Protein AF-A0A6L5WIR5-F1 (afdb_monomer)

pLDDT: mean 85.5, std 15.94, range [42.91, 98.69]

Nearest PDB structures (foldseek):
  8snb-assembly1_7A  TM=3.072E-01  e=2.761E+00  Strongylocentrotus purpuratus
  5hqw-assembly1_A  TM=3.496E-01  e=2.761E+00  Brevibacillus brevis NBRC 100599

Organism: NCBI:txid2608384

Structure (mmCIF, N/CA/C/O backbone):
data_AF-A0A6L5WIR5-F1
#
_entry.id   AF-A0A6L5WIR5-F1
#
loop_
_atom_site.group_PDB
_atom_site.id
_atom_site.type_symbol
_atom_site.label_atom_id
_atom_site.label_alt_id
_atom_site.label_comp_id
_atom_site.label_asym_id
_atom_site.label_entity_id
_atom_site.label_seq_id
_atom_site.pdbx_PDB_ins_code
_atom_site.Cartn_x
_atom_site.Cartn_y
_atom_site.Cartn_z
_atom_site.occupancy
_atom_site.B_iso_or_equiv
_atom_site.auth_seq_id
_atom_site.auth_comp_id
_atom_site.auth_asym_id
_atom_site.auth_atom_id
_atom_site.pdbx_PDB_model_num
ATOM 1 N N . MET A 1 1 ? -15.636 3.642 25.537 1.00 49.00 1 MET A N 1
ATOM 2 C CA . MET A 1 1 ? -15.304 2.431 24.754 1.00 49.00 1 MET A CA 1
ATOM 3 C C . MET A 1 1 ? -13.924 2.638 24.157 1.00 49.00 1 MET A C 1
ATOM 5 O O . MET A 1 1 ? -13.676 3.747 23.708 1.00 49.00 1 MET A O 1
ATOM 9 N N . ALA A 1 2 ? -13.022 1.653 24.204 1.00 57.12 2 ALA A N 1
ATOM 10 C CA . ALA A 1 2 ? -11.749 1.772 23.485 1.00 57.12 2 ALA A CA 1
ATOM 11 C C . ALA A 1 2 ? -12.042 1.870 21.979 1.00 57.12 2 ALA A C 1
ATOM 13 O O . ALA A 1 2 ? -12.886 1.117 21.485 1.00 57.12 2 ALA A O 1
ATOM 14 N N . ALA A 1 3 ? -11.416 2.817 21.276 1.00 74.56 3 ALA A N 1
ATOM 15 C CA . ALA A 1 3 ? -11.592 2.925 19.833 1.00 74.56 3 ALA A CA 1
ATOM 16 C C . ALA A 1 3 ? -11.042 1.662 19.157 1.00 74.56 3 ALA A C 1
ATOM 18 O O . ALA A 1 3 ? -10.070 1.067 19.621 1.00 74.56 3 ALA A O 1
ATOM 19 N N . THR A 1 4 ? -11.713 1.218 18.099 1.00 92.19 4 THR A N 1
ATOM 20 C CA . THR A 1 4 ? -11.306 0.036 17.335 1.00 92.19 4 THR A CA 1
ATOM 21 C C . THR A 1 4 ? -10.305 0.464 16.273 1.00 92.19 4 THR A C 1
ATOM 23 O O . THR A 1 4 ? -10.580 1.387 15.507 1.00 92.19 4 THR A O 1
ATOM 26 N N . GLU A 1 5 ? -9.163 -0.212 16.228 1.00 97.88 5 GLU A N 1
ATOM 27 C CA . GLU A 1 5 ? -8.158 -0.017 15.191 1.00 97.88 5 GLU A CA 1
ATOM 28 C C . GLU A 1 5 ? -8.610 -0.683 13.893 1.00 97.88 5 GLU A C 1
ATOM 30 O O . GLU A 1 5 ? -9.315 -1.701 13.906 1.00 97.88 5 GLU A O 1
ATOM 35 N N . ARG A 1 6 ? -8.191 -0.126 12.757 1.00 98.12 6 ARG A N 1
ATOM 36 C CA . ARG A 1 6 ? -8.575 -0.632 11.434 1.00 98.12 6 ARG A CA 1
ATOM 37 C C . ARG A 1 6 ? -7.435 -0.541 10.434 1.00 98.12 6 ARG A C 1
ATOM 39 O O . ARG A 1 6 ? -6.672 0.418 10.446 1.00 98.12 6 ARG A O 1
ATOM 46 N N . ILE A 1 7 ? -7.365 -1.543 9.567 1.00 98.62 7 ILE A N 1
ATOM 47 C CA . ILE A 1 7 ? -6.533 -1.577 8.367 1.00 98.62 7 ILE A CA 1
ATOM 48 C C . ILE A 1 7 ? -7.486 -1.565 7.176 1.00 98.62 7 ILE A C 1
ATOM 50 O O . ILE A 1 7 ? -8.385 -2.407 7.079 1.00 98.62 7 ILE A O 1
ATOM 54 N N . GLU A 1 8 ? -7.281 -0.614 6.281 1.00 98.31 8 GLU A N 1
ATOM 55 C CA . GLU A 1 8 ? -8.103 -0.356 5.107 1.00 98.31 8 GLU A CA 1
ATOM 56 C C . GLU A 1 8 ? -7.244 -0.375 3.836 1.00 98.31 8 GLU A C 1
ATOM 58 O O . GLU A 1 8 ? -6.042 -0.110 3.894 1.00 98.31 8 GLU A O 1
ATOM 63 N N . ILE A 1 9 ? -7.870 -0.643 2.690 1.00 97.94 9 ILE A N 1
ATOM 64 C CA . ILE A 1 9 ? -7.331 -0.304 1.366 1.00 97.94 9 ILE A CA 1
ATOM 65 C C . ILE A 1 9 ? -8.023 0.959 0.881 1.00 97.94 9 ILE A C 1
ATOM 67 O O . ILE A 1 9 ? -9.247 0.971 0.782 1.00 97.94 9 ILE A O 1
ATOM 71 N N . GLY A 1 10 ? -7.252 2.000 0.577 1.00 96.94 10 GLY A N 1
ATOM 72 C CA . GLY A 1 10 ? -7.723 3.182 -0.141 1.00 96.94 10 GLY A CA 1
ATOM 73 C C . GLY A 1 10 ? -7.595 3.002 -1.654 1.00 96.94 10 GLY A C 1
ATOM 74 O O . GLY A 1 10 ? -6.670 2.339 -2.123 1.00 96.94 10 GLY A O 1
ATOM 75 N N . TYR A 1 11 ? -8.509 3.612 -2.411 1.00 95.38 11 TYR A N 1
ATOM 76 C CA . TYR A 1 11 ? -8.558 3.558 -3.873 1.00 95.38 11 TYR A CA 1
ATOM 77 C C . TYR A 1 11 ? -8.488 4.961 -4.470 1.00 95.38 11 TYR A C 1
ATOM 79 O O . TYR A 1 11 ? -9.474 5.699 -4.498 1.00 95.38 11 TYR A O 1
ATOM 87 N N . LYS A 1 12 ? -7.331 5.323 -5.022 1.00 92.94 12 LYS A N 1
ATOM 88 C CA . LYS A 1 12 ? -7.135 6.604 -5.703 1.00 92.94 12 LYS A CA 1
ATOM 89 C C . LYS A 1 12 ? -7.190 6.413 -7.210 1.00 92.94 12 LYS A C 1
ATOM 91 O O . LYS A 1 12 ? -6.405 5.662 -7.776 1.00 92.94 12 LYS A O 1
ATOM 96 N N . LEU A 1 13 ? -8.100 7.112 -7.875 1.00 89.50 13 LEU A N 1
ATOM 97 C CA . LEU A 1 13 ? -8.219 7.051 -9.329 1.00 89.50 13 LEU A CA 1
ATOM 98 C C . LEU A 1 13 ? -6.995 7.695 -10.005 1.00 89.50 13 LEU A C 1
ATOM 100 O O . LEU A 1 13 ? -6.705 8.866 -9.761 1.00 89.50 13 LEU A O 1
ATOM 104 N N . VAL A 1 14 ? -6.303 6.946 -10.866 1.00 82.38 14 VAL A N 1
ATOM 105 C CA . VAL A 1 14 ? -5.088 7.385 -11.582 1.00 82.38 14 VAL A CA 1
ATOM 106 C C . VAL A 1 14 ? -5.401 7.812 -13.016 1.00 82.38 14 VAL A C 1
ATOM 108 O O . VAL A 1 14 ? -4.880 8.814 -13.498 1.00 82.38 14 VAL A O 1
ATOM 111 N N . SER A 1 15 ? -6.275 7.081 -13.712 1.00 70.06 15 SER A N 1
ATOM 112 C CA . SER A 1 15 ? -6.676 7.392 -15.090 1.00 70.06 15 SER A CA 1
ATOM 113 C C . SER A 1 15 ? -8.137 7.029 -15.329 1.00 70.06 15 SER A C 1
ATOM 115 O O . SER A 1 15 ? -8.593 5.974 -14.897 1.00 70.06 15 SER A O 1
ATOM 117 N N . LYS A 1 16 ? -8.854 7.897 -16.055 1.00 63.03 16 LYS A N 1
ATOM 118 C CA . LYS A 1 16 ? -10.199 7.638 -16.608 1.00 63.03 16 LYS A CA 1
ATOM 119 C C . LYS A 1 16 ? -10.188 7.302 -18.103 1.00 63.03 16 LYS A C 1
ATOM 121 O O . LYS A 1 16 ? -11.252 7.056 -18.659 1.00 63.03 16 LYS A O 1
ATOM 126 N N . LYS A 1 17 ? -9.029 7.381 -18.773 1.00 58.25 17 LYS A N 1
ATOM 127 C CA . LYS A 1 17 ? -8.957 7.239 -20.240 1.00 58.25 17 LYS A CA 1
ATOM 128 C C . LYS A 1 17 ? -9.281 5.823 -20.713 1.00 58.25 17 LYS A C 1
ATOM 130 O O . LYS A 1 17 ? -9.814 5.672 -21.805 1.00 58.25 17 LYS A O 1
ATOM 135 N N . ASP A 1 18 ? -9.046 4.837 -19.859 1.00 53.88 18 ASP A N 1
ATOM 136 C CA . ASP A 1 18 ? -9.274 3.428 -20.142 1.00 53.88 18 ASP A CA 1
ATOM 137 C C . ASP A 1 18 ? -10.444 2.975 -19.266 1.00 53.88 18 ASP A C 1
ATOM 139 O O . ASP A 1 18 ? -10.271 2.723 -18.077 1.00 53.88 18 ASP A O 1
ATOM 143 N N . TYR A 1 19 ? -11.668 2.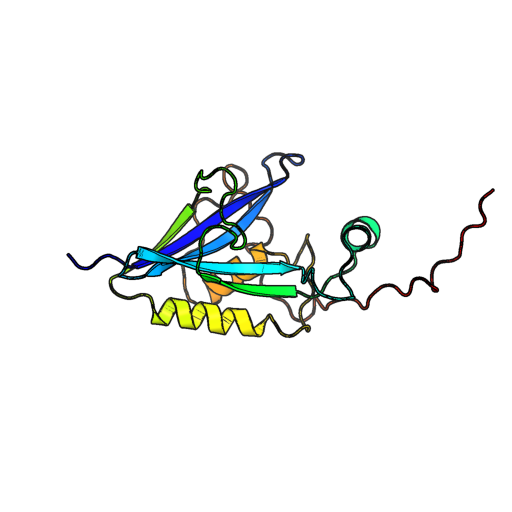986 -19.801 1.00 53.91 19 TYR A N 1
ATOM 144 C CA . TYR A 1 19 ? -12.852 2.529 -19.064 1.00 53.91 19 TYR A CA 1
ATOM 145 C C . TYR A 1 19 ? -12.634 1.078 -18.608 1.00 53.91 19 TYR A C 1
ATOM 147 O O . TYR A 1 19 ? -12.273 0.250 -19.453 1.00 53.91 19 TYR A O 1
ATOM 155 N N . PRO A 1 20 ? -12.817 0.747 -17.313 1.00 59.97 20 PRO A N 1
ATOM 156 C CA . PRO A 1 20 ? -13.593 1.431 -16.264 1.00 59.97 20 PRO A CA 1
ATOM 157 C C . PRO A 1 20 ? -12.797 2.362 -15.320 1.00 59.97 20 PRO A C 1
ATOM 159 O O . PRO A 1 20 ? -13.329 2.843 -14.322 1.00 59.97 20 PRO A O 1
ATOM 162 N N . GLY A 1 21 ? -11.556 2.700 -15.658 1.00 74.38 21 GLY A N 1
ATOM 163 C CA . GLY A 1 21 ? -10.662 3.536 -14.864 1.00 74.38 21 GLY A CA 1
ATOM 164 C C . GLY A 1 21 ? -9.726 2.701 -13.996 1.00 74.38 21 GLY A C 1
ATOM 165 O O . GLY A 1 21 ? -10.107 1.665 -13.457 1.00 74.38 21 GLY A O 1
ATOM 166 N N . PHE A 1 22 ? -8.483 3.160 -13.872 1.00 86.31 22 PHE A N 1
ATOM 167 C CA . PHE A 1 22 ? -7.446 2.479 -13.102 1.00 86.31 22 PHE A CA 1
ATOM 168 C C . PHE A 1 22 ? -7.274 3.118 -11.735 1.00 86.31 22 PHE A C 1
ATOM 170 O O . PHE A 1 22 ? -7.091 4.337 -11.631 1.00 86.31 22 PHE A O 1
ATOM 177 N N . TYR A 1 23 ? -7.285 2.288 -10.699 1.00 91.81 23 TYR A N 1
ATOM 178 C CA . TYR A 1 23 ? -7.090 2.706 -9.321 1.00 91.81 23 TYR A CA 1
ATOM 179 C C . TYR A 1 23 ? -5.711 2.291 -8.807 1.00 91.81 23 TYR A C 1
ATOM 181 O O . TYR A 1 23 ? -5.233 1.184 -9.055 1.00 91.81 23 TYR A O 1
ATOM 189 N N . HIS A 1 24 ? -5.092 3.213 -8.076 1.00 93.38 24 HIS A N 1
ATOM 190 C CA . HIS A 1 24 ? -3.937 2.993 -7.216 1.00 93.38 24 HIS A CA 1
ATOM 191 C C . HIS A 1 24 ? -4.428 2.596 -5.828 1.00 93.38 24 HIS A C 1
ATOM 193 O O . HIS A 1 24 ? -5.234 3.319 -5.228 1.00 93.38 24 HIS A O 1
ATOM 199 N N . THR A 1 25 ? -3.937 1.469 -5.326 1.00 96.75 25 THR A N 1
ATOM 200 C CA . THR A 1 25 ? -4.228 0.977 -3.983 1.00 96.75 25 THR A CA 1
ATOM 201 C C . THR A 1 25 ? -3.100 1.284 -3.014 1.00 96.75 25 THR A C 1
ATOM 203 O O . THR A 1 25 ? -1.918 1.197 -3.340 1.00 96.75 25 THR A O 1
ATOM 206 N N . TYR A 1 26 ? -3.473 1.598 -1.782 1.00 97.81 26 TYR A N 1
ATOM 207 C CA . TYR A 1 26 ? -2.551 1.837 -0.678 1.00 97.81 26 TYR A CA 1
ATOM 208 C C . TYR A 1 26 ? -3.230 1.444 0.631 1.00 97.81 26 TYR A C 1
ATOM 210 O O . TYR A 1 26 ? -4.459 1.422 0.720 1.00 97.81 26 TYR A O 1
ATOM 218 N N . PHE A 1 27 ? -2.447 1.112 1.653 1.00 98.62 27 PHE A N 1
ATOM 219 C CA . PHE A 1 27 ? -3.007 0.819 2.966 1.00 98.62 27 PHE A CA 1
ATOM 220 C C . PHE A 1 27 ? -3.222 2.097 3.763 1.00 98.62 27 PHE A C 1
ATOM 222 O O . PHE A 1 27 ? -2.390 3.004 3.724 1.00 98.62 27 PHE A O 1
ATOM 229 N N . ILE A 1 28 ? -4.290 2.107 4.556 1.00 98.38 28 ILE A N 1
ATOM 230 C CA . ILE A 1 28 ? -4.518 3.081 5.621 1.00 98.38 28 ILE A CA 1
ATOM 231 C C . ILE A 1 28 ? -4.674 2.305 6.927 1.00 98.38 28 ILE A C 1
ATOM 233 O O . ILE A 1 28 ? -5.513 1.413 7.028 1.00 98.38 28 ILE A O 1
ATOM 237 N N . TYR A 1 29 ? -3.889 2.648 7.939 1.00 98.62 29 TYR A N 1
ATOM 238 C CA . TYR A 1 29 ? -4.053 2.147 9.300 1.00 98.62 29 TYR A CA 1
ATOM 239 C C . TYR A 1 29 ? -4.538 3.272 10.204 1.00 98.62 29 TYR A C 1
ATOM 241 O O . TYR A 1 29 ? -3.962 4.353 10.188 1.00 98.62 29 TYR A O 1
ATOM 249 N N . THR A 1 30 ? -5.592 3.032 10.981 1.00 98.31 30 THR A N 1
ATOM 250 C CA . THR A 1 30 ? -6.061 3.952 12.026 1.00 98.31 30 THR A CA 1
ATOM 251 C C . THR A 1 30 ? -5.808 3.323 13.391 1.00 98.31 30 THR A C 1
ATOM 253 O O . THR A 1 30 ? -6.321 2.234 13.661 1.00 98.31 30 THR A O 1
ATOM 256 N N . ASP A 1 31 ? -5.035 4.009 14.233 1.00 97.50 31 ASP A N 1
ATOM 257 C CA . ASP A 1 31 ? -4.687 3.558 15.582 1.00 97.50 31 ASP A CA 1
ATOM 258 C C . ASP A 1 31 ? -5.828 3.774 16.595 1.00 97.50 31 ASP A C 1
ATOM 260 O O . ASP A 1 31 ? -6.862 4.388 16.305 1.00 97.50 31 ASP A O 1
ATOM 264 N N . LYS A 1 32 ? -5.623 3.310 17.833 1.00 95.94 32 LYS A N 1
ATOM 265 C CA . LYS A 1 32 ? -6.575 3.472 18.946 1.00 95.94 32 LYS A CA 1
ATOM 266 C C . LYS A 1 32 ? -6.897 4.925 19.327 1.00 95.94 32 LYS A C 1
ATOM 268 O O . LYS A 1 32 ? -7.829 5.153 20.095 1.00 95.94 32 LYS A O 1
ATOM 273 N N . ASN A 1 33 ? -6.119 5.894 18.853 1.00 95.38 33 ASN A N 1
ATOM 274 C CA . ASN A 1 33 ? -6.323 7.323 19.087 1.00 95.38 33 ASN A CA 1
ATOM 275 C C . ASN A 1 33 ? -6.972 8.016 17.875 1.00 95.38 33 ASN A C 1
ATOM 277 O O . ASN A 1 33 ? -7.195 9.224 17.913 1.00 95.38 33 ASN A O 1
ATOM 281 N N . GLY A 1 34 ? -7.272 7.277 16.801 1.00 95.38 34 GLY A N 1
ATOM 282 C CA . GLY A 1 34 ? -7.805 7.819 15.552 1.00 95.38 34 GLY A CA 1
ATOM 283 C C . GLY A 1 34 ? -6.743 8.398 14.612 1.00 95.38 34 GLY A C 1
ATOM 284 O O . GLY A 1 34 ? -7.097 8.968 13.579 1.00 95.38 34 GLY A O 1
ATOM 285 N N . LYS A 1 35 ? -5.452 8.262 14.931 1.00 97.06 35 LYS A N 1
ATOM 286 C CA . LYS A 1 35 ? -4.357 8.714 14.075 1.00 97.06 35 LYS A CA 1
ATOM 287 C C . LYS A 1 35 ? -4.192 7.758 12.897 1.00 97.06 35 LYS A C 1
ATOM 289 O O . LYS A 1 35 ? -4.152 6.541 13.082 1.00 97.06 35 LYS A O 1
ATOM 294 N N . LYS A 1 36 ? -4.095 8.317 11.687 1.00 97.69 36 LYS A N 1
ATOM 295 C CA . LYS A 1 36 ? -3.982 7.548 10.445 1.00 97.69 36 LYS A CA 1
ATOM 296 C C . LYS A 1 36 ? -2.532 7.458 9.959 1.00 97.69 36 LYS A C 1
ATOM 298 O O . LYS A 1 36 ? -1.759 8.407 10.085 1.00 97.69 36 LYS A O 1
ATOM 303 N N . TYR A 1 37 ? -2.191 6.333 9.349 1.00 98.56 37 TYR A N 1
ATOM 304 C CA . TYR A 1 37 ? -0.895 6.029 8.747 1.00 98.56 37 TYR A CA 1
ATOM 305 C C . TYR A 1 37 ? -1.105 5.411 7.369 1.00 98.56 37 TYR A C 1
ATOM 307 O O . TYR A 1 37 ? -2.116 4.745 7.155 1.00 98.56 37 TYR A O 1
ATOM 315 N N . PHE A 1 38 ? -0.164 5.612 6.451 1.00 98.31 38 PHE A N 1
ATOM 316 C CA . PHE A 1 38 ? -0.206 5.027 5.114 1.00 98.31 38 PHE A CA 1
ATOM 317 C C . PHE A 1 38 ? 0.975 4.090 4.865 1.00 98.31 38 PHE A C 1
ATOM 319 O O . PHE A 1 38 ? 2.037 4.229 5.476 1.00 98.31 38 PHE A O 1
ATOM 326 N N . LEU A 1 39 ? 0.777 3.162 3.930 1.00 98.62 39 LEU A N 1
ATOM 327 C CA . LEU A 1 39 ? 1.813 2.330 3.321 1.00 98.62 39 LEU A CA 1
ATOM 328 C C . LEU A 1 39 ? 1.465 2.147 1.839 1.00 98.62 39 LEU A C 1
ATOM 330 O O . LEU A 1 39 ? 0.368 1.685 1.514 1.00 98.62 39 LEU A O 1
ATOM 334 N N . ARG A 1 40 ? 2.387 2.508 0.945 1.00 97.56 40 ARG A N 1
ATOM 335 C CA . ARG A 1 40 ? 2.196 2.478 -0.513 1.00 97.56 40 ARG A CA 1
ATOM 336 C C . ARG A 1 40 ? 3.437 1.966 -1.241 1.00 97.56 40 ARG A C 1
ATOM 338 O O . ARG A 1 40 ? 4.552 2.077 -0.732 1.00 97.56 40 ARG A O 1
ATOM 345 N N . GLY A 1 41 ? 3.219 1.452 -2.448 1.00 95.56 41 GLY A N 1
ATOM 346 C CA . GLY A 1 41 ? 4.262 1.162 -3.429 1.00 95.56 41 GLY A CA 1
ATOM 347 C C . GLY A 1 41 ? 4.157 2.101 -4.626 1.00 95.56 41 GLY A C 1
ATOM 348 O O . GLY A 1 41 ? 3.074 2.610 -4.922 1.00 95.56 41 GLY A O 1
ATOM 349 N N . GLY A 1 42 ? 5.265 2.329 -5.320 1.00 92.00 42 GLY A N 1
ATOM 350 C CA . GLY A 1 42 ? 5.307 3.195 -6.495 1.00 92.00 42 GLY A CA 1
ATOM 351 C C . GLY A 1 42 ? 6.672 3.189 -7.180 1.00 92.00 42 GLY A C 1
ATOM 352 O O . GLY A 1 42 ? 7.596 2.530 -6.696 1.00 92.00 42 GLY A O 1
ATOM 353 N N . PRO A 1 43 ? 6.820 3.913 -8.299 1.00 88.19 43 PRO A N 1
ATOM 354 C CA . PRO A 1 43 ? 8.135 4.168 -8.863 1.00 88.19 43 PRO A CA 1
ATOM 355 C C . PRO A 1 43 ? 8.938 5.076 -7.921 1.00 88.19 43 PRO A C 1
ATOM 357 O O . PRO A 1 43 ? 8.387 5.970 -7.275 1.00 88.19 43 PRO A O 1
ATOM 360 N N . ASP A 1 44 ? 10.251 4.874 -7.846 1.00 83.88 44 ASP A N 1
ATOM 361 C CA . ASP A 1 44 ? 11.148 5.801 -7.164 1.00 83.88 44 ASP A CA 1
ATOM 362 C C . ASP A 1 44 ? 11.377 7.047 -8.021 1.00 83.88 44 ASP A C 1
ATOM 364 O O . ASP A 1 44 ? 12.347 7.138 -8.773 1.00 83.88 44 ASP A O 1
ATOM 368 N N . GLU A 1 45 ? 10.487 8.028 -7.881 1.00 75.69 45 GLU A N 1
ATOM 369 C CA . GLU A 1 45 ? 10.559 9.295 -8.620 1.00 75.69 45 GLU A CA 1
ATOM 370 C C . GLU A 1 45 ? 11.794 10.143 -8.270 1.00 75.69 45 GLU A C 1
ATOM 372 O O . GLU A 1 45 ? 12.132 11.082 -8.987 1.00 75.69 45 GLU A O 1
ATOM 377 N N . SER A 1 46 ? 12.482 9.821 -7.167 1.00 72.25 46 SER A N 1
ATOM 378 C CA . SER A 1 46 ? 13.710 10.503 -6.747 1.00 72.25 46 SER A CA 1
ATOM 379 C C . SER A 1 46 ? 14.981 9.878 -7.321 1.00 72.25 46 SER A C 1
ATOM 381 O O . SER A 1 46 ? 16.065 10.463 -7.223 1.00 72.25 46 SER A O 1
ATOM 383 N N . SER A 1 47 ? 14.866 8.699 -7.935 1.00 60.81 47 SER A N 1
ATOM 384 C CA . SER A 1 47 ? 15.995 8.023 -8.553 1.00 60.81 47 SER A CA 1
ATOM 385 C C . SER A 1 47 ? 16.510 8.814 -9.753 1.00 60.81 47 SER A C 1
ATOM 387 O O . SER A 1 47 ? 15.742 9.286 -10.586 1.00 60.81 47 SER A O 1
ATOM 389 N N . ARG A 1 48 ? 17.837 8.875 -9.922 1.00 57.84 48 ARG A N 1
ATOM 390 C CA . ARG A 1 48 ? 18.450 9.394 -11.161 1.00 57.84 48 ARG A CA 1
ATOM 391 C C . ARG A 1 48 ? 18.061 8.580 -12.401 1.00 57.84 48 ARG A C 1
ATOM 393 O O . ARG A 1 48 ? 18.217 9.077 -13.509 1.00 57.84 48 ARG A O 1
ATOM 400 N N . ALA A 1 49 ? 17.598 7.344 -12.210 1.00 57.78 49 ALA A N 1
ATOM 401 C CA . ALA A 1 49 ? 17.074 6.492 -13.273 1.00 57.78 49 ALA A CA 1
ATOM 402 C C . ALA A 1 49 ? 15.611 6.801 -13.625 1.00 57.78 49 ALA A C 1
ATOM 404 O O . ALA A 1 49 ? 15.115 6.271 -14.614 1.00 57.78 49 ALA A O 1
ATOM 405 N N . TYR A 1 50 ? 14.924 7.637 -12.838 1.00 55.66 50 TYR A N 1
ATOM 406 C CA . TYR A 1 50 ? 13.523 7.950 -13.066 1.00 55.66 50 TYR A CA 1
ATOM 407 C C . TYR A 1 50 ? 13.327 8.746 -14.352 1.00 55.66 50 TYR A C 1
ATOM 409 O O . TYR A 1 50 ? 13.875 9.838 -14.518 1.00 55.66 50 TYR A O 1
ATOM 417 N N . SER A 1 51 ? 12.492 8.232 -15.251 1.00 58.8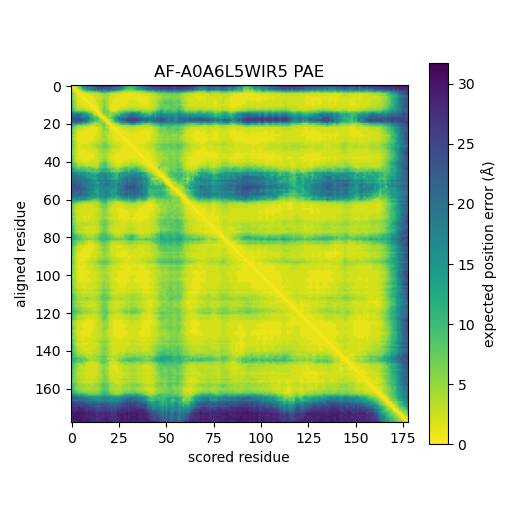1 51 SER A N 1
ATOM 418 C CA . SER A 1 51 ? 12.070 8.984 -16.427 1.00 58.81 51 SER A CA 1
ATOM 419 C C . SER A 1 51 ? 10.644 8.616 -16.847 1.00 58.81 51 SER A C 1
ATOM 421 O O . SER A 1 51 ? 10.361 7.536 -17.367 1.00 58.81 51 SER A O 1
ATOM 423 N N . LEU A 1 52 ? 9.737 9.584 -16.660 1.00 56.19 52 LEU A N 1
ATOM 424 C CA . LEU A 1 52 ? 8.325 9.515 -17.064 1.00 56.19 52 LEU A CA 1
ATOM 425 C C . LEU A 1 52 ? 8.141 9.244 -18.564 1.00 56.19 52 LEU A C 1
ATOM 427 O O . LEU A 1 52 ? 7.151 8.642 -18.976 1.00 56.19 52 LEU A O 1
ATOM 431 N N . VAL A 1 53 ? 9.075 9.731 -19.387 1.00 49.69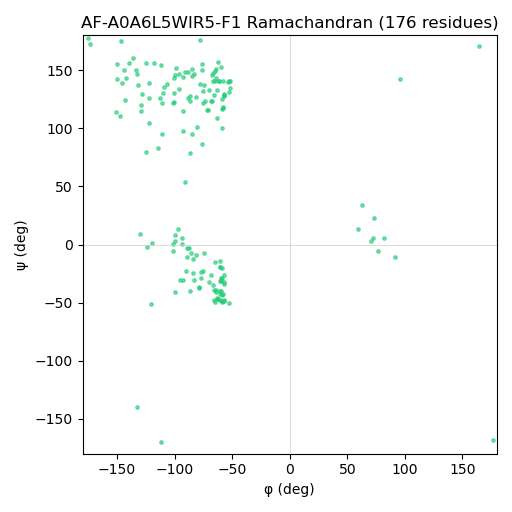 53 VAL A N 1
ATOM 432 C CA . VAL A 1 53 ? 9.031 9.568 -20.845 1.00 49.69 53 VAL A CA 1
ATOM 433 C C . VAL A 1 53 ? 9.500 8.171 -21.238 1.00 49.69 53 VAL A C 1
ATOM 435 O O . VAL A 1 53 ? 8.936 7.582 -22.156 1.00 49.69 53 VAL A O 1
ATOM 438 N N . SER A 1 54 ? 10.488 7.611 -20.539 1.00 55.09 54 SER A N 1
ATOM 439 C CA . SER A 1 54 ? 11.087 6.334 -20.929 1.00 55.09 54 SER A CA 1
ATOM 440 C C . SER A 1 54 ? 10.328 5.108 -20.456 1.00 55.09 54 SER A C 1
ATOM 442 O O . SER A 1 54 ? 10.317 4.118 -21.178 1.00 55.09 54 SER A O 1
ATOM 444 N N . ASP A 1 55 ? 9.638 5.179 -19.320 1.00 55.56 55 ASP A N 1
ATOM 445 C CA . ASP A 1 55 ? 8.692 4.130 -18.914 1.00 55.56 55 ASP A CA 1
ATOM 446 C C . ASP A 1 55 ? 7.596 3.960 -19.989 1.00 55.56 55 ASP A C 1
ATOM 448 O O . ASP A 1 55 ? 7.305 2.862 -20.456 1.00 55.56 55 ASP A O 1
ATOM 452 N N . LYS A 1 56 ? 7.078 5.084 -20.511 1.00 54.72 56 LYS A N 1
ATOM 453 C CA . LYS A 1 56 ? 5.997 5.100 -21.508 1.00 54.72 56 LYS A CA 1
ATOM 454 C C . LYS A 1 56 ? 6.408 4.811 -22.955 1.00 54.72 56 LYS A C 1
ATOM 456 O O . LYS A 1 56 ? 5.610 4.222 -23.677 1.00 54.72 56 LYS A O 1
ATOM 461 N N . LEU A 1 57 ? 7.571 5.288 -23.413 1.00 50.16 57 LEU A N 1
ATOM 462 C CA . LEU A 1 57 ? 8.021 5.101 -24.806 1.00 50.16 57 LEU A CA 1
ATOM 463 C C . LEU A 1 57 ? 8.954 3.903 -24.995 1.00 50.16 57 LEU A C 1
ATOM 465 O O . LEU A 1 57 ? 8.987 3.342 -26.086 1.00 50.16 57 LEU A O 1
ATOM 469 N N . PHE A 1 58 ? 9.741 3.558 -23.975 1.00 53.97 58 PHE A N 1
ATOM 470 C CA . PHE A 1 58 ? 10.872 2.637 -24.105 1.00 53.97 58 PHE A CA 1
ATOM 471 C C . PHE A 1 58 ? 10.790 1.432 -23.153 1.00 53.97 58 PHE A C 1
ATOM 473 O O . PHE A 1 58 ? 11.650 0.564 -23.237 1.00 53.97 58 PHE A O 1
ATOM 480 N N . GLY A 1 59 ? 9.763 1.346 -22.294 1.00 60.44 59 GLY A N 1
ATOM 481 C CA . GLY A 1 59 ? 9.546 0.210 -21.388 1.00 60.44 59 GLY A CA 1
ATOM 482 C C . GLY A 1 59 ? 10.519 0.143 -20.207 1.00 60.44 59 GLY A C 1
ATOM 483 O O . GLY A 1 59 ? 10.741 -0.934 -19.662 1.00 60.44 59 GLY A O 1
ATOM 484 N N . ILE A 1 60 ? 11.117 1.275 -19.824 1.00 66.19 60 ILE A N 1
ATOM 485 C CA . ILE A 1 60 ? 12.176 1.304 -18.807 1.00 66.19 60 ILE A CA 1
ATOM 486 C C . ILE A 1 60 ? 11.617 1.132 -17.408 1.00 66.19 60 ILE A C 1
ATOM 488 O O . ILE A 1 60 ? 10.859 1.969 -16.916 1.00 66.19 60 ILE A O 1
ATOM 492 N N . LYS A 1 61 ? 12.105 0.094 -16.731 1.00 76.19 61 LYS A N 1
ATOM 493 C CA . LYS A 1 61 ? 11.703 -0.251 -15.369 1.00 76.19 61 LYS A CA 1
ATOM 494 C C . LYS A 1 61 ? 12.436 0.623 -14.357 1.00 76.19 61 LYS A C 1
ATOM 496 O O . LYS A 1 61 ? 13.599 0.380 -14.037 1.00 76.19 61 LYS A O 1
ATOM 501 N N . ASN A 1 62 ? 11.758 1.642 -13.833 1.00 82.12 62 ASN A N 1
ATOM 502 C CA . ASN A 1 62 ? 12.286 2.488 -12.753 1.00 82.12 62 ASN A CA 1
ATOM 503 C C . ASN A 1 62 ? 12.529 1.655 -11.479 1.00 82.12 62 ASN A C 1
ATOM 505 O O . ASN A 1 62 ? 11.884 0.627 -11.309 1.00 82.12 62 ASN A O 1
ATOM 509 N N . PRO A 1 63 ? 13.392 2.055 -10.531 1.00 88.25 63 PRO A N 1
ATOM 510 C CA . PRO A 1 63 ? 13.440 1.390 -9.228 1.00 88.25 63 PRO A CA 1
ATOM 511 C C . PRO A 1 63 ? 12.083 1.429 -8.523 1.00 88.25 63 PRO A C 1
ATOM 513 O O . PRO A 1 63 ? 11.375 2.433 -8.577 1.00 88.25 63 PRO A O 1
ATOM 516 N N . PHE A 1 64 ? 11.718 0.331 -7.867 1.00 91.38 64 PHE A N 1
ATOM 517 C CA . PHE A 1 64 ? 10.527 0.260 -7.032 1.00 91.38 64 PHE A CA 1
ATOM 518 C C . PHE A 1 64 ? 10.796 0.930 -5.682 1.00 91.38 64 PHE A C 1
ATOM 520 O O . PHE A 1 64 ? 11.845 0.713 -5.071 1.00 91.38 64 PHE A 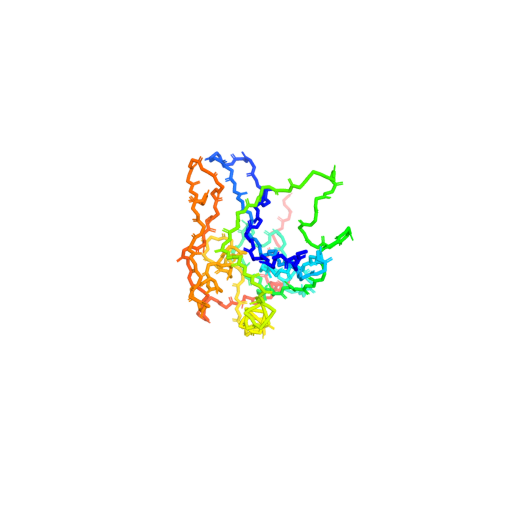O 1
ATOM 527 N N . LYS A 1 65 ? 9.824 1.701 -5.195 1.00 94.19 65 LYS A N 1
ATOM 528 C CA . LYS A 1 65 ? 9.875 2.390 -3.907 1.00 94.19 65 LYS A CA 1
ATOM 529 C C . LYS A 1 65 ? 8.715 1.969 -3.022 1.00 94.19 65 LYS A C 1
ATOM 531 O O . LYS A 1 65 ? 7.572 1.873 -3.470 1.00 94.19 65 LYS A O 1
ATOM 536 N N . VAL A 1 66 ? 9.013 1.784 -1.742 1.00 96.88 66 VAL A N 1
ATOM 537 C CA . VAL A 1 66 ? 8.007 1.671 -0.681 1.00 96.88 66 VAL A CA 1
ATOM 538 C C . VAL A 1 66 ? 8.062 2.920 0.180 1.00 96.88 66 VAL A C 1
ATOM 540 O O . VAL A 1 66 ? 9.138 3.382 0.560 1.00 96.88 66 VAL A O 1
ATOM 543 N N . GLU A 1 67 ? 6.893 3.459 0.501 1.00 97.25 67 GLU A N 1
ATOM 544 C CA . GLU A 1 67 ? 6.761 4.622 1.367 1.00 97.25 67 GLU A CA 1
ATOM 545 C C . GLU A 1 67 ? 5.709 4.354 2.437 1.00 97.25 67 GLU A C 1
ATOM 547 O O . GLU A 1 67 ? 4.632 3.824 2.158 1.00 97.25 67 GLU A O 1
ATOM 552 N N . SER A 1 68 ? 6.012 4.758 3.665 1.00 98.06 68 SER A N 1
ATOM 553 C CA . SER A 1 68 ? 5.081 4.699 4.786 1.00 98.06 68 SER A CA 1
ATOM 554 C C . SER A 1 68 ? 5.270 5.898 5.697 1.00 98.06 68 SER A C 1
ATOM 556 O O . SER A 1 68 ? 6.385 6.402 5.840 1.00 98.06 68 SER A O 1
ATOM 55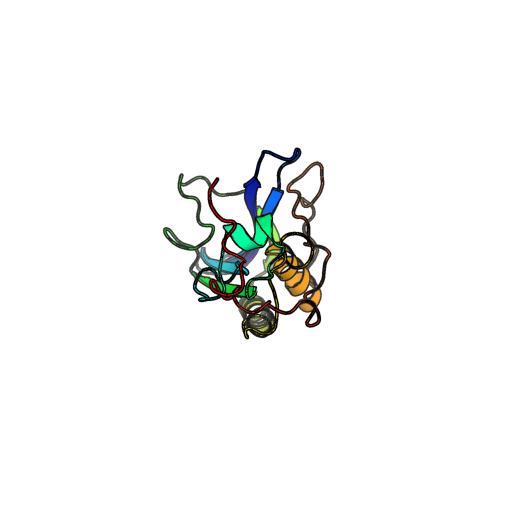8 N N . GLY A 1 69 ? 4.206 6.324 6.361 1.00 98.00 69 GLY A N 1
ATOM 559 C CA . GLY A 1 69 ? 4.259 7.453 7.279 1.00 98.00 69 GLY A CA 1
ATOM 560 C C . GLY A 1 69 ? 2.896 7.794 7.852 1.00 98.00 69 GLY A C 1
ATOM 561 O O . GLY A 1 69 ? 1.940 7.035 7.728 1.00 98.00 69 GLY A O 1
ATOM 562 N N . GLU A 1 70 ? 2.806 8.951 8.496 1.00 98.06 70 GLU A N 1
ATOM 563 C CA . GLU A 1 70 ? 1.527 9.493 8.951 1.00 98.06 70 GLU A CA 1
ATOM 564 C C . GLU A 1 70 ? 0.678 9.944 7.755 1.00 98.06 70 GLU A C 1
ATOM 566 O O . GLU A 1 70 ? 1.173 10.637 6.866 1.00 98.06 70 GLU A O 1
ATOM 571 N N . TYR A 1 71 ? -0.600 9.565 7.747 1.00 97.12 71 TYR A N 1
ATOM 572 C CA . TYR A 1 71 ? -1.555 9.931 6.705 1.00 97.12 71 TYR A CA 1
ATOM 573 C C . TYR A 1 71 ? -2.297 11.208 7.103 1.00 97.12 71 TYR A C 1
ATOM 575 O O . TYR A 1 71 ? -3.244 11.185 7.893 1.00 97.12 71 TYR A O 1
ATOM 583 N N . ARG A 1 72 ? -1.821 12.333 6.575 1.00 95.06 72 ARG A N 1
ATOM 584 C CA . ARG A 1 72 ? -2.285 13.697 6.870 1.00 95.06 72 ARG A CA 1
ATOM 585 C C . ARG A 1 72 ? -2.171 14.595 5.639 1.00 95.06 72 ARG A C 1
ATOM 587 O O . ARG A 1 72 ? -1.606 14.175 4.630 1.00 95.06 72 ARG A O 1
ATOM 594 N N . ASP A 1 73 ? -2.651 15.829 5.740 1.00 94.00 73 ASP A N 1
ATOM 595 C CA . ASP A 1 73 ? -2.489 16.818 4.672 1.00 94.00 73 ASP A CA 1
ATOM 596 C C . ASP A 1 73 ? -1.017 16.942 4.228 1.00 94.00 73 ASP A C 1
ATOM 598 O O . ASP A 1 73 ? -0.091 16.924 5.047 1.00 94.00 73 ASP A O 1
ATOM 602 N N . GLY A 1 74 ? -0.808 16.967 2.912 1.00 90.25 74 GLY A N 1
ATOM 603 C CA . GLY A 1 74 ? 0.504 16.918 2.264 1.00 90.25 74 GLY A CA 1
ATOM 604 C C . GLY A 1 74 ? 1.187 15.542 2.209 1.00 90.25 74 GLY A C 1
ATOM 605 O O . GLY A 1 74 ? 2.238 15.427 1.580 1.00 90.25 74 GLY A O 1
ATOM 606 N N . SER A 1 75 ? 0.635 14.492 2.828 1.00 92.69 75 SER A N 1
ATOM 607 C CA . SER A 1 75 ? 1.161 13.126 2.662 1.00 92.69 75 SER A CA 1
ATOM 608 C C . SER A 1 75 ? 0.760 12.516 1.308 1.00 92.69 75 SER A C 1
ATOM 610 O O . SER A 1 75 ? -0.251 12.918 0.721 1.00 92.69 75 SER A O 1
ATOM 612 N N . PRO A 1 76 ? 1.527 11.535 0.789 1.00 91.31 76 PRO A N 1
ATOM 613 C CA . PRO A 1 76 ? 1.138 10.793 -0.402 1.00 91.31 76 PRO A CA 1
ATOM 614 C C . PRO A 1 76 ? -0.277 10.223 -0.295 1.00 91.31 76 PRO A C 1
ATOM 616 O O . PRO A 1 76 ? -0.693 9.731 0.751 1.00 91.31 76 PRO A O 1
ATOM 619 N N . ASP A 1 77 ? -1.009 10.283 -1.406 1.00 90.62 77 ASP A N 1
ATOM 620 C CA . ASP A 1 77 ? -2.380 9.769 -1.528 1.00 90.62 77 ASP A CA 1
ATOM 621 C C . ASP A 1 77 ? -3.404 10.389 -0.559 1.00 90.62 77 ASP A C 1
ATOM 623 O O . ASP A 1 77 ? -4.526 9.892 -0.439 1.00 90.62 77 ASP A O 1
ATOM 627 N N . TYR A 1 78 ? -3.066 11.502 0.098 1.00 91.44 78 TYR A N 1
ATOM 628 C CA . TYR A 1 78 ? -4.039 12.322 0.812 1.00 91.44 78 TYR A CA 1
ATOM 629 C C . TYR A 1 78 ? -4.898 13.119 -0.189 1.00 91.44 78 TYR A C 1
ATOM 631 O O . TYR A 1 78 ? -4.353 13.640 -1.171 1.00 91.44 78 TYR A O 1
ATOM 639 N N . PRO A 1 79 ? -6.227 13.215 -0.002 1.00 89.62 79 PRO A N 1
ATOM 640 C CA . PRO A 1 79 ? -7.082 13.943 -0.931 1.00 89.62 79 PRO A CA 1
ATOM 641 C C . PRO A 1 79 ? -6.789 15.442 -0.940 1.00 89.62 79 PRO A C 1
ATOM 643 O O . PRO A 1 79 ? -6.818 16.097 0.098 1.00 89.62 79 PRO A O 1
ATOM 646 N N . LEU A 1 80 ? -6.571 15.996 -2.133 1.00 84.50 80 LEU A N 1
ATOM 647 C CA . LEU A 1 80 ? -6.270 17.422 -2.311 1.00 84.50 80 LEU A CA 1
ATOM 648 C C . LEU A 1 80 ? -7.506 18.324 -2.195 1.00 84.50 80 LEU A C 1
ATOM 650 O O . LEU A 1 80 ? -7.381 19.511 -1.918 1.00 84.50 80 LEU A O 1
ATOM 654 N N . ASP A 1 81 ? -8.700 17.779 -2.431 1.00 85.69 81 ASP A N 1
ATOM 655 C CA . ASP A 1 81 ? -9.976 18.502 -2.381 1.00 85.69 81 ASP A CA 1
ATOM 656 C C . ASP A 1 81 ? -10.730 18.288 -1.056 1.00 85.69 81 ASP A C 1
ATOM 658 O O . ASP A 1 81 ? -11.895 18.673 -0.930 1.00 85.69 81 ASP A O 1
ATOM 662 N N . GLY A 1 82 ? -10.079 17.647 -0.079 1.00 80.06 82 GLY A N 1
ATOM 663 C CA . GLY A 1 82 ? -10.659 17.301 1.217 1.00 80.06 82 GLY A CA 1
ATOM 664 C C . GLY A 1 82 ? -11.717 16.194 1.169 1.00 80.06 82 GLY A C 1
ATOM 665 O O . GLY A 1 82 ? -12.293 15.873 2.209 1.00 80.06 82 GLY A O 1
ATOM 666 N N . LYS A 1 83 ? -11.992 15.592 0.003 1.00 86.62 83 LYS A N 1
ATOM 667 C CA . LYS A 1 83 ? -12.943 14.481 -0.119 1.00 86.62 83 LYS A CA 1
ATOM 668 C C . LYS A 1 83 ? -12.203 13.160 -0.005 1.00 86.62 83 LYS A C 1
ATOM 670 O O . LYS A 1 83 ? -11.405 12.824 -0.871 1.00 86.62 83 LYS A O 1
ATOM 675 N N . GLU A 1 84 ? -12.483 12.401 1.052 1.00 89.00 84 GLU A N 1
ATOM 676 C CA . GLU A 1 84 ? -11.869 11.084 1.240 1.00 89.00 84 GLU A CA 1
ATOM 677 C C . GLU A 1 84 ? -12.048 10.205 -0.008 1.00 89.00 84 GLU A C 1
ATOM 679 O O . GLU A 1 84 ? -13.145 10.082 -0.562 1.00 89.00 84 GLU A O 1
ATOM 684 N N . TYR A 1 85 ? -10.945 9.601 -0.457 1.00 93.00 85 TYR A N 1
ATOM 685 C CA . TYR A 1 85 ? -11.002 8.571 -1.483 1.00 93.00 85 TYR A CA 1
ATOM 686 C C . TYR A 1 85 ? -11.772 7.356 -0.951 1.00 93.00 85 TYR A C 1
ATOM 688 O O . TYR A 1 85 ? -11.737 7.096 0.255 1.00 93.00 85 TYR A O 1
ATOM 696 N N . PRO A 1 86 ? -12.446 6.583 -1.822 1.00 94.94 86 PRO A N 1
ATOM 697 C CA . PRO A 1 86 ? -13.082 5.346 -1.399 1.00 94.94 86 PRO A CA 1
ATOM 698 C C . PRO A 1 86 ? -12.098 4.423 -0.678 1.00 94.94 86 PRO A C 1
ATOM 700 O O . PRO A 1 86 ? -10.950 4.282 -1.107 1.00 94.94 86 PRO A O 1
ATOM 703 N N . SER A 1 87 ? -12.560 3.765 0.384 1.00 96.50 87 SER A N 1
ATOM 704 C CA . SER A 1 87 ? -11.786 2.757 1.105 1.00 96.50 87 SER A CA 1
ATOM 705 C C . SER A 1 87 ? -12.617 1.521 1.447 1.00 96.50 87 SER A C 1
ATOM 707 O O . SER A 1 87 ? -13.850 1.539 1.448 1.00 96.50 87 SER A O 1
ATOM 709 N N . GLU A 1 88 ? -11.926 0.420 1.730 1.00 96.69 88 GLU A N 1
ATOM 710 C CA . GLU A 1 88 ? -12.509 -0.824 2.222 1.00 96.69 88 GLU A CA 1
ATOM 711 C C . GLU A 1 88 ? -11.777 -1.290 3.482 1.00 96.69 88 GLU A C 1
ATOM 713 O O . GLU A 1 88 ? -10.553 -1.414 3.478 1.00 96.69 88 GLU A O 1
ATOM 718 N N . ILE A 1 89 ? -12.519 -1.606 4.550 1.00 97.81 89 ILE A N 1
ATOM 719 C CA . ILE A 1 89 ? -11.951 -2.203 5.764 1.00 97.81 89 ILE A CA 1
ATOM 720 C C . ILE A 1 89 ? -11.560 -3.656 5.478 1.00 97.81 89 ILE A C 1
ATOM 722 O O . ILE A 1 89 ? -12.416 -4.515 5.268 1.00 97.81 89 ILE A O 1
ATOM 726 N N . ILE A 1 90 ? -10.264 -3.941 5.566 1.00 98.12 90 ILE A N 1
ATOM 727 C CA . ILE A 1 90 ? -9.693 -5.286 5.440 1.00 98.12 90 ILE A CA 1
ATOM 728 C C . ILE A 1 90 ? -9.700 -6.007 6.783 1.00 98.12 90 ILE A C 1
ATOM 730 O O . ILE A 1 90 ? -9.974 -7.206 6.868 1.00 98.12 90 ILE A O 1
ATOM 734 N N . LYS A 1 91 ? -9.383 -5.281 7.857 1.00 97.88 91 LYS A N 1
ATOM 735 C CA . LYS A 1 91 ? -9.343 -5.830 9.210 1.00 97.88 91 LYS A CA 1
ATOM 736 C C . LYS A 1 91 ? -9.676 -4.758 10.235 1.00 97.88 91 LYS A C 1
ATOM 738 O O . LYS A 1 91 ? -9.233 -3.623 10.116 1.00 97.88 91 LYS A O 1
ATOM 743 N N . GLN A 1 92 ? -10.409 -5.154 11.268 1.00 97.62 92 GLN A N 1
ATOM 744 C CA . GLN A 1 92 ? -10.703 -4.333 12.440 1.00 97.62 92 GLN A CA 1
ATOM 745 C C . GLN A 1 92 ? -10.460 -5.142 13.717 1.00 97.62 92 GLN A C 1
ATOM 747 O O . GLN A 1 92 ? -10.647 -6.364 13.722 1.00 97.62 92 GLN A O 1
ATOM 752 N N . GLY A 1 93 ? -10.016 -4.488 14.787 1.00 96.31 93 GLY A N 1
ATOM 753 C CA . GLY A 1 93 ? -9.692 -5.156 16.046 1.00 96.31 93 GLY A CA 1
ATOM 754 C C . GLY A 1 93 ? -9.350 -4.192 17.179 1.00 96.31 93 GLY A C 1
ATOM 755 O O . GLY A 1 93 ? -9.236 -2.989 16.979 1.00 96.31 93 GLY A O 1
ATOM 756 N N . LYS A 1 94 ? -9.200 -4.733 18.393 1.00 95.19 94 LYS A N 1
ATOM 757 C CA . LYS A 1 94 ? -8.819 -3.939 19.577 1.00 95.19 94 LYS A CA 1
ATOM 758 C C . LYS A 1 94 ? -7.371 -3.451 19.526 1.00 95.19 94 LYS A C 1
ATOM 760 O O . LYS A 1 94 ? -7.077 -2.407 20.089 1.00 95.19 94 LYS A O 1
ATOM 765 N N . ASP A 1 95 ? -6.505 -4.248 18.909 1.00 96.38 95 ASP A N 1
ATOM 766 C CA . ASP A 1 95 ? -5.089 -3.958 18.720 1.00 96.38 95 ASP A CA 1
ATOM 767 C C . ASP A 1 95 ? -4.621 -4.650 17.433 1.00 96.38 95 ASP A C 1
ATOM 769 O O . ASP A 1 95 ? -4.672 -5.877 17.298 1.00 96.38 95 ASP A O 1
ATOM 773 N N . LEU A 1 96 ? -4.253 -3.839 16.455 1.00 98.12 96 LEU A N 1
ATOM 774 C CA . LEU A 1 9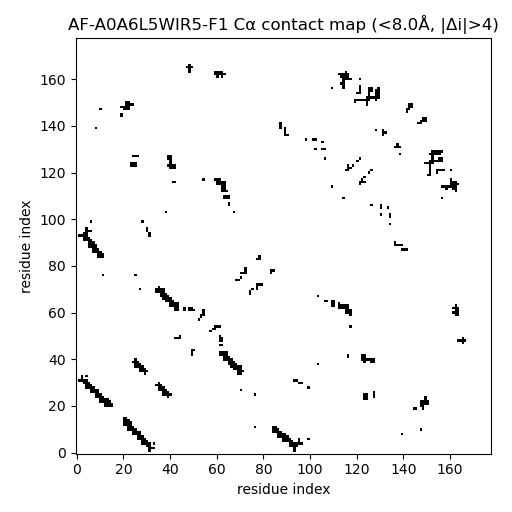6 ? -3.666 -4.185 15.172 1.00 98.12 96 LEU A CA 1
ATOM 775 C C . LEU A 1 96 ? -2.277 -3.551 15.015 1.00 98.12 96 LEU A C 1
ATOM 777 O O . LEU A 1 96 ? -1.652 -3.783 13.983 1.00 98.12 96 LEU A O 1
ATOM 781 N N . SER A 1 97 ? -1.767 -2.822 16.011 1.00 97.94 97 SER A N 1
ATOM 782 C CA . SER A 1 97 ? -0.482 -2.111 15.954 1.00 97.94 97 SER A CA 1
ATOM 783 C C . SER A 1 97 ? 0.674 -3.021 15.536 1.00 97.94 97 SER A C 1
ATOM 785 O O . SER A 1 97 ? 1.340 -2.763 14.537 1.00 97.94 97 SER A O 1
ATOM 787 N N . LYS A 1 98 ? 0.824 -4.180 16.190 1.00 98.00 98 LYS A N 1
ATOM 788 C CA . LYS A 1 98 ? 1.839 -5.169 15.806 1.00 98.00 98 LYS A CA 1
ATOM 789 C C . LYS A 1 98 ? 1.645 -5.674 14.370 1.00 98.00 98 LYS A C 1
ATOM 791 O O . LYS A 1 98 ? 2.612 -5.878 13.646 1.00 98.00 98 LYS A O 1
ATOM 796 N N . LYS A 1 99 ? 0.397 -5.905 13.947 1.00 98.38 99 LYS A N 1
ATOM 797 C CA . LYS A 1 99 ? 0.100 -6.370 12.582 1.00 98.38 99 LYS A CA 1
ATOM 798 C C . LYS A 1 99 ? 0.473 -5.298 11.554 1.00 98.38 99 LYS A C 1
ATOM 800 O O . LYS A 1 99 ? 1.004 -5.645 10.506 1.00 98.38 99 LYS A O 1
ATOM 805 N N . TRP A 1 100 ? 0.221 -4.029 11.858 1.00 98.56 100 TRP A N 1
ATOM 806 C CA . TRP A 1 100 ? 0.652 -2.906 11.036 1.00 98.56 100 TRP A CA 1
ATOM 807 C C . TRP A 1 100 ? 2.180 -2.831 10.933 1.00 98.56 100 TRP A C 1
ATOM 809 O O . TRP A 1 100 ? 2.706 -2.753 9.824 1.00 98.56 100 TRP A O 1
ATOM 819 N N . ASP A 1 101 ? 2.894 -2.957 12.052 1.00 98.50 101 ASP A N 1
ATOM 820 C CA . ASP A 1 101 ? 4.361 -2.975 12.058 1.00 98.50 101 ASP A CA 1
ATOM 821 C C . ASP A 1 101 ? 4.919 -4.144 11.232 1.00 98.50 101 ASP A C 1
ATOM 823 O O . ASP A 1 101 ? 5.848 -3.964 10.444 1.00 98.50 101 ASP A O 1
ATOM 827 N N . ASP A 1 102 ? 4.329 -5.338 11.356 1.00 98.44 102 ASP A N 1
ATOM 828 C CA . ASP A 1 102 ? 4.700 -6.511 10.556 1.00 98.44 102 ASP A CA 1
ATOM 829 C C . ASP A 1 102 ? 4.501 -6.243 9.046 1.00 98.44 102 ASP A C 1
ATOM 831 O O . ASP A 1 102 ? 5.361 -6.603 8.238 1.00 98.44 102 ASP A O 1
ATOM 835 N N . MET A 1 103 ? 3.416 -5.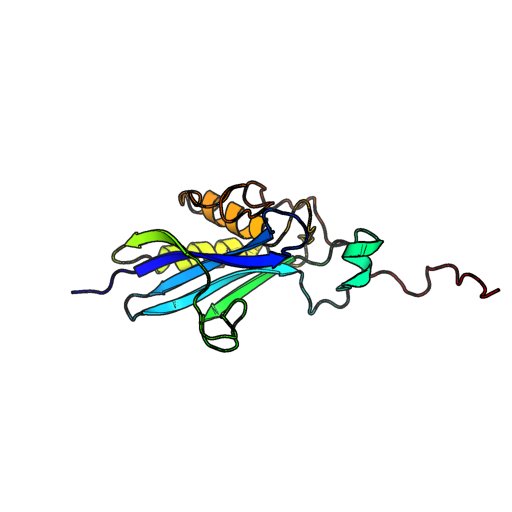560 8.653 1.00 98.69 103 MET A N 1
ATOM 836 C CA . MET A 1 103 ? 3.157 -5.170 7.260 1.00 98.69 103 MET A CA 1
ATOM 837 C C . MET A 1 103 ? 4.180 -4.161 6.734 1.00 98.69 103 MET A C 1
ATOM 839 O O . MET A 1 103 ? 4.716 -4.355 5.644 1.00 98.69 103 MET A O 1
ATOM 843 N N . VAL A 1 104 ? 4.474 -3.103 7.496 1.00 98.62 104 VAL A N 1
ATOM 844 C CA . VAL A 1 104 ? 5.454 -2.074 7.110 1.00 98.62 104 VAL A CA 1
ATOM 845 C C . VAL A 1 104 ? 6.852 -2.683 6.989 1.00 98.62 104 VAL A C 1
ATOM 847 O O . VAL A 1 104 ? 7.537 -2.477 5.987 1.00 98.62 104 VAL A O 1
ATOM 850 N N . ASN A 1 105 ? 7.262 -3.500 7.961 1.00 97.75 105 ASN A N 1
ATOM 851 C CA . ASN A 1 105 ? 8.546 -4.201 7.928 1.00 97.75 105 ASN A CA 1
ATOM 852 C C . ASN A 1 105 ? 8.627 -5.209 6.775 1.00 97.75 105 ASN A C 1
ATOM 854 O O . ASN A 1 105 ? 9.672 -5.325 6.134 1.00 97.75 105 ASN A O 1
ATOM 858 N N . GLY A 1 106 ? 7.534 -5.923 6.489 1.00 97.38 106 GLY A N 1
ATOM 859 C CA . GLY A 1 106 ? 7.414 -6.798 5.324 1.00 97.38 106 GLY A CA 1
ATOM 860 C C . GLY A 1 106 ? 7.618 -6.034 4.019 1.00 97.38 106 GLY A C 1
ATOM 861 O O . GLY A 1 106 ? 8.457 -6.418 3.208 1.00 97.38 106 GLY A O 1
ATOM 862 N N . ALA A 1 107 ? 6.937 -4.899 3.868 1.00 98.00 107 ALA A N 1
ATOM 863 C CA . ALA A 1 107 ? 7.023 -4.063 2.678 1.00 98.00 107 ALA A CA 1
ATOM 864 C C . ALA A 1 107 ? 8.417 -3.464 2.469 1.00 98.00 107 ALA A C 1
ATOM 866 O O . ALA A 1 107 ? 8.933 -3.483 1.354 1.00 98.00 107 ALA A O 1
ATOM 867 N N . ASN A 1 108 ? 9.081 -3.009 3.532 1.00 97.00 108 ASN A N 1
ATOM 868 C CA . ASN A 1 108 ? 10.411 -2.401 3.437 1.00 97.00 108 ASN A CA 1
ATOM 869 C C . ASN A 1 108 ? 11.488 -3.335 2.855 1.00 97.00 108 ASN A C 1
ATOM 871 O O . ASN A 1 108 ? 12.490 -2.848 2.334 1.00 97.00 108 ASN A O 1
ATOM 875 N N . LYS A 1 109 ? 11.278 -4.659 2.847 1.00 95.56 109 LYS A N 1
ATOM 876 C CA . LYS A 1 109 ? 12.166 -5.615 2.159 1.00 95.56 109 LYS A CA 1
ATOM 877 C C . LYS A 1 109 ? 12.268 -5.349 0.655 1.00 95.56 109 LYS A C 1
ATOM 879 O O . LYS A 1 109 ? 13.305 -5.646 0.065 1.00 95.56 109 LYS A O 1
ATOM 884 N N . TYR A 1 110 ? 11.218 -4.790 0.056 1.00 95.81 110 TYR A N 1
ATOM 885 C CA . TYR A 1 110 ? 11.141 -4.456 -1.367 1.00 95.81 110 TYR A CA 1
ATOM 886 C C . TYR A 1 110 ? 11.766 -3.091 -1.695 1.00 95.81 110 TYR A C 1
ATOM 888 O O . TYR A 1 110 ? 12.046 -2.798 -2.853 1.00 95.81 110 TYR A O 1
ATOM 896 N N . ASN A 1 111 ? 12.062 -2.276 -0.678 1.00 93.94 111 ASN A N 1
ATOM 897 C CA . ASN A 1 111 ? 12.604 -0.924 -0.814 1.00 93.94 111 ASN A CA 1
ATOM 898 C C . ASN A 1 111 ? 14.139 -0.898 -0.797 1.00 93.94 111 ASN A C 1
ATOM 900 O O . ASN A 1 111 ? 14.761 -0.248 0.041 1.00 93.94 111 ASN A O 1
ATOM 904 N N . ASN A 1 112 ? 14.769 -1.685 -1.666 1.00 90.25 112 ASN A N 1
ATOM 905 C CA . ASN A 1 112 ? 16.217 -1.926 -1.622 1.00 90.25 112 ASN A CA 1
ATOM 906 C C . ASN A 1 112 ? 16.921 -1.729 -2.976 1.00 90.25 112 ASN A C 1
ATOM 908 O O . ASN A 1 112 ? 18.082 -2.109 -3.124 1.00 90.25 112 ASN A O 1
ATOM 912 N N . GLY A 1 113 ? 16.209 -1.191 -3.972 1.00 86.31 113 GLY A N 1
ATOM 913 C CA . GLY A 1 113 ? 16.725 -0.968 -5.323 1.00 86.31 113 GLY A CA 1
ATOM 914 C C . GLY A 1 113 ? 16.912 -2.230 -6.174 1.00 86.31 113 GLY A C 1
ATOM 915 O O . GLY A 1 113 ? 17.443 -2.125 -7.273 1.00 86.31 113 GLY A O 1
ATOM 916 N N . LYS A 1 114 ? 16.504 -3.421 -5.710 1.00 90.12 114 LYS A N 1
ATOM 917 C CA . LYS A 1 114 ? 16.578 -4.670 -6.498 1.00 90.12 114 LYS A CA 1
ATOM 918 C C . LYS A 1 114 ? 15.327 -4.941 -7.329 1.00 90.12 114 LYS A C 1
ATOM 920 O O . LYS A 1 114 ? 15.410 -5.673 -8.308 1.00 90.12 114 LYS A O 1
ATOM 925 N N . TYR A 1 115 ? 14.197 -4.362 -6.935 1.00 93.38 115 TYR A N 1
ATOM 926 C CA . TYR A 1 115 ? 12.907 -4.530 -7.596 1.00 93.38 115 TYR A CA 1
ATOM 927 C C . TYR A 1 115 ? 12.665 -3.370 -8.562 1.00 93.38 115 TYR A C 1
ATOM 929 O O . TYR A 1 115 ? 12.900 -2.212 -8.214 1.00 93.38 115 TYR A O 1
ATOM 937 N N . GLY A 1 116 ? 12.228 -3.682 -9.778 1.00 91.12 116 GLY A N 1
ATOM 938 C CA . GLY A 1 116 ? 11.828 -2.716 -10.797 1.00 91.12 116 GLY A CA 1
ATOM 939 C C . GLY A 1 116 ? 10.330 -2.432 -10.736 1.00 91.12 116 GLY A C 1
ATOM 940 O O . GLY A 1 116 ? 9.531 -3.316 -10.454 1.00 91.12 116 GLY A O 1
ATOM 941 N N . TYR A 1 117 ? 9.938 -1.201 -11.002 1.00 89.25 117 TYR A N 1
ATOM 942 C CA . TYR A 1 117 ? 8.563 -0.803 -11.220 1.00 89.25 117 TYR A CA 1
ATOM 943 C C . TYR A 1 117 ? 8.220 -0.999 -12.695 1.00 89.25 117 TYR A C 1
ATOM 945 O O . TYR A 1 117 ? 8.885 -0.442 -13.565 1.00 89.25 117 TYR A O 1
ATOM 953 N N . ASP A 1 118 ? 7.177 -1.775 -12.954 1.00 86.75 118 ASP A N 1
ATOM 954 C CA . ASP A 1 118 ? 6.606 -2.015 -14.275 1.00 86.75 118 ASP A CA 1
ATOM 955 C C . ASP A 1 118 ? 5.102 -1.771 -14.178 1.00 86.75 118 ASP A C 1
ATOM 957 O O . ASP A 1 118 ? 4.399 -2.494 -13.470 1.00 86.75 118 ASP A O 1
ATOM 961 N N . ALA A 1 119 ? 4.600 -0.752 -14.879 1.00 82.06 119 ALA A N 1
ATOM 962 C CA . ALA A 1 119 ? 3.195 -0.360 -14.808 1.00 82.06 119 ALA A CA 1
ATOM 963 C C . ALA A 1 119 ? 2.218 -1.502 -15.169 1.00 82.06 119 ALA A C 1
ATOM 965 O O . ALA A 1 119 ? 1.082 -1.501 -14.686 1.00 82.06 119 ALA A O 1
ATOM 966 N N . SER A 1 120 ? 2.653 -2.472 -15.979 1.00 80.44 120 SER A N 1
ATOM 967 C CA . SER A 1 120 ? 1.838 -3.593 -16.456 1.00 80.44 120 SER A CA 1
ATOM 968 C C . SER A 1 120 ? 1.924 -4.851 -15.582 1.00 80.44 120 SER A C 1
ATOM 970 O O . SER A 1 120 ? 0.932 -5.573 -15.473 1.00 80.44 120 SER A O 1
ATOM 972 N N . GLU A 1 121 ? 3.060 -5.091 -14.918 1.00 84.75 121 GLU A N 1
ATOM 973 C CA . GLU A 1 121 ? 3.323 -6.339 -14.179 1.00 84.75 121 GLU A CA 1
ATOM 974 C C . GLU A 1 121 ? 3.605 -6.138 -12.677 1.00 84.75 121 GLU A C 1
ATOM 976 O O . GLU A 1 121 ? 2.967 -6.783 -11.842 1.00 84.75 121 GLU A O 1
ATOM 981 N N . GLN A 1 122 ? 4.535 -5.251 -12.311 1.00 92.25 122 GLN A N 1
ATOM 982 C CA . GLN A 1 122 ? 4.969 -4.994 -10.929 1.00 92.25 122 GLN A CA 1
ATOM 983 C C . GLN A 1 122 ? 4.809 -3.511 -10.604 1.00 92.25 122 GLN A C 1
ATOM 985 O O . GLN A 1 122 ? 5.760 -2.728 -10.640 1.00 92.25 122 GLN A O 1
ATOM 990 N N . ASN A 1 123 ? 3.575 -3.125 -10.306 1.00 90.38 123 ASN A N 1
ATOM 991 C CA . ASN A 1 123 ? 3.178 -1.738 -10.118 1.00 90.38 123 ASN A CA 1
ATOM 992 C C . ASN A 1 123 ? 2.802 -1.459 -8.654 1.00 90.38 123 ASN A C 1
ATOM 994 O O . ASN A 1 123 ? 3.030 -2.267 -7.750 1.00 90.38 123 ASN A O 1
ATOM 998 N N . CYS A 1 124 ? 2.225 -0.288 -8.398 1.00 91.75 124 CYS A N 1
ATOM 999 C CA . CYS A 1 124 ? 1.830 0.125 -7.057 1.00 91.75 124 CYS A CA 1
ATOM 1000 C C . CYS A 1 124 ? 0.865 -0.856 -6.366 1.00 91.75 124 CYS A C 1
ATOM 1002 O O . CYS A 1 124 ? 0.977 -1.076 -5.158 1.00 91.75 124 CYS A O 1
ATOM 1004 N N . ASN A 1 125 ? -0.024 -1.500 -7.128 1.00 95.81 125 ASN A N 1
ATOM 1005 C CA . ASN A 1 125 ? -1.014 -2.443 -6.614 1.00 95.81 125 ASN A CA 1
ATOM 1006 C C . ASN A 1 125 ? -0.389 -3.808 -6.280 1.00 95.81 125 ASN A C 1
ATOM 1008 O O . ASN A 1 125 ? -0.853 -4.488 -5.361 1.00 95.81 125 ASN A O 1
ATOM 1012 N N . THR A 1 126 ? 0.691 -4.196 -6.967 1.00 97.38 126 THR A N 1
ATOM 1013 C CA . THR A 1 126 ? 1.432 -5.445 -6.715 1.00 97.38 126 THR A CA 1
ATOM 1014 C C . THR A 1 126 ? 1.943 -5.522 -5.279 1.00 97.38 126 THR A C 1
ATOM 1016 O O . THR A 1 126 ? 1.790 -6.555 -4.618 1.00 97.38 126 THR A O 1
ATOM 1019 N N . LEU A 1 127 ? 2.476 -4.416 -4.743 1.00 98.00 127 LEU A N 1
ATOM 1020 C CA . LEU A 1 127 ? 2.904 -4.365 -3.343 1.00 98.00 127 LEU A CA 1
ATOM 1021 C C . LEU A 1 127 ? 1.718 -4.592 -2.400 1.00 98.00 127 LEU A C 1
ATOM 1023 O O . LEU A 1 127 ? 1.810 -5.404 -1.483 1.00 98.00 127 LEU A O 1
ATOM 1027 N N . THR A 1 128 ? 0.593 -3.910 -2.625 1.00 97.81 128 THR A N 1
ATOM 1028 C CA . THR A 1 128 ? -0.606 -4.059 -1.790 1.00 97.81 128 THR A CA 1
ATOM 1029 C C . THR A 1 128 ? -1.075 -5.511 -1.742 1.00 97.81 128 THR A C 1
ATOM 1031 O O . THR A 1 128 ? -1.276 -6.061 -0.658 1.00 97.81 128 THR A O 1
ATOM 1034 N N . GLY A 1 129 ? -1.188 -6.155 -2.902 1.00 97.75 129 GLY A N 1
ATOM 1035 C CA . GLY A 1 129 ? -1.543 -7.566 -3.006 1.00 97.75 129 GLY A CA 1
ATOM 1036 C C . GLY A 1 129 ? -0.589 -8.484 -2.249 1.00 97.75 129 GLY A C 1
ATOM 1037 O O . GLY A 1 129 ? -1.023 -9.338 -1.472 1.00 97.75 129 GLY A O 1
ATOM 1038 N N . THR A 1 130 ? 0.711 -8.271 -2.449 1.00 98.12 130 THR A N 1
ATOM 1039 C CA . THR A 1 130 ? 1.777 -9.067 -1.827 1.00 98.12 130 THR A CA 1
ATOM 1040 C C . THR A 1 130 ? 1.702 -8.974 -0.308 1.00 98.12 130 THR A C 1
ATOM 1042 O O . THR A 1 130 ? 1.656 -9.992 0.379 1.00 98.12 130 THR A O 1
ATOM 1045 N N . ILE A 1 131 ? 1.572 -7.762 0.236 1.00 98.38 131 ILE A N 1
ATOM 1046 C CA . ILE A 1 131 ? 1.506 -7.544 1.685 1.00 98.38 131 ILE A CA 1
ATOM 1047 C C . ILE A 1 131 ? 0.236 -8.127 2.303 1.00 98.38 131 ILE A C 1
ATOM 1049 O O . ILE A 1 131 ? 0.309 -8.662 3.413 1.00 98.38 131 ILE A O 1
ATOM 1053 N N . LEU A 1 132 ? -0.905 -8.094 1.602 1.00 98.31 132 LEU A N 1
ATOM 1054 C CA . LEU A 1 132 ? -2.117 -8.786 2.053 1.00 98.31 132 LEU A CA 1
ATOM 1055 C C . LEU A 1 132 ? -1.864 -10.292 2.208 1.00 98.31 132 LEU A C 1
ATOM 1057 O O . LEU A 1 132 ? -2.167 -10.857 3.262 1.00 98.31 132 LEU A O 1
ATOM 1061 N N . ARG A 1 133 ? -1.270 -10.928 1.189 1.00 98.06 133 ARG A N 1
ATOM 1062 C CA . ARG A 1 133 ? -0.979 -12.371 1.187 1.00 98.06 133 ARG A CA 1
ATOM 1063 C C . ARG A 1 133 ? 0.041 -12.753 2.257 1.00 98.06 133 ARG A C 1
ATOM 1065 O O . ARG A 1 133 ? -0.248 -13.634 3.064 1.00 98.06 133 ARG A O 1
ATOM 1072 N N . GLU A 1 134 ? 1.172 -12.053 2.333 1.00 97.50 134 GLU A N 1
ATOM 1073 C CA . GLU A 1 134 ? 2.229 -12.309 3.326 1.00 97.50 134 GLU A CA 1
ATOM 1074 C C . GLU A 1 134 ? 1.738 -12.197 4.775 1.00 97.50 134 GLU A C 1
ATOM 1076 O O . GLU A 1 134 ? 2.259 -12.864 5.668 1.00 97.50 134 GLU A O 1
ATOM 1081 N N . ASN A 1 135 ? 0.721 -11.368 5.023 1.00 97.88 135 ASN A N 1
ATOM 1082 C CA . ASN A 1 135 ? 0.187 -11.134 6.363 1.00 97.88 135 ASN A CA 1
ATOM 1083 C C . ASN A 1 135 ? -1.090 -11.921 6.679 1.00 97.88 135 ASN A C 1
ATOM 1085 O O . ASN A 1 135 ? -1.643 -11.739 7.776 1.00 97.88 135 ASN A O 1
ATOM 1089 N N . GLY A 1 136 ? -1.547 -12.777 5.756 1.00 97.31 136 GLY A N 1
ATOM 1090 C CA . GLY A 1 136 ? -2.773 -13.565 5.891 1.00 97.31 136 GLY A CA 1
ATOM 1091 C C . GLY A 1 136 ? -4.033 -12.702 6.001 1.00 97.31 136 GLY A C 1
ATOM 1092 O O . GLY A 1 136 ? -4.949 -13.034 6.754 1.00 97.31 136 GLY A O 1
ATOM 1093 N N . LEU A 1 137 ? -4.055 -11.553 5.323 1.00 97.69 137 LEU A N 1
ATOM 1094 C CA . LEU A 1 137 ? -5.195 -10.641 5.283 1.00 97.69 137 LEU A CA 1
ATOM 1095 C C . LEU A 1 137 ? -6.119 -10.979 4.102 1.00 97.69 137 LEU A C 1
ATOM 1097 O O . LEU A 1 137 ? -5.649 -11.458 3.067 1.00 97.69 137 LEU A O 1
ATOM 1101 N N . PRO A 1 138 ? -7.439 -10.745 4.230 1.00 96.88 138 PRO A N 1
ATOM 1102 C CA . PRO A 1 138 ? -8.368 -10.993 3.137 1.00 96.88 138 PRO A CA 1
ATOM 1103 C C . PRO A 1 138 ? -8.090 -10.059 1.956 1.00 96.88 138 PRO A C 1
ATOM 1105 O O . PRO A 1 138 ? -7.674 -8.914 2.134 1.00 96.88 138 PRO A O 1
ATOM 1108 N N . LYS A 1 139 ? -8.371 -10.543 0.743 1.00 94.75 139 LYS A N 1
ATOM 1109 C CA . LYS A 1 139 ? -8.376 -9.693 -0.450 1.00 94.75 139 LYS A CA 1
ATOM 1110 C C . LYS A 1 139 ? -9.519 -8.669 -0.366 1.00 94.75 139 LYS A C 1
ATOM 1112 O O . LYS A 1 139 ? -10.577 -9.013 0.172 1.00 94.75 139 LYS A O 1
ATOM 1117 N N . PRO A 1 140 ? -9.342 -7.457 -0.917 1.00 95.44 140 PRO A N 1
ATOM 1118 C CA . PRO A 1 140 ? -10.439 -6.510 -1.042 1.00 95.44 140 PRO A CA 1
ATOM 1119 C C . PRO A 1 140 ? -11.551 -7.075 -1.927 1.00 95.44 140 PRO A C 1
ATOM 1121 O O . PRO A 1 140 ? -11.293 -7.699 -2.957 1.00 95.44 140 PRO A O 1
ATOM 1124 N N . LYS A 1 141 ? -12.795 -6.827 -1.534 1.00 94.31 141 LYS A N 1
ATOM 1125 C CA . LYS A 1 141 ? -14.008 -7.266 -2.229 1.00 94.31 141 LYS A CA 1
ATOM 1126 C C . LYS A 1 141 ? -14.403 -6.326 -3.356 1.00 94.31 141 LYS A C 1
ATOM 1128 O O . LYS A 1 141 ? -15.110 -6.749 -4.265 1.00 94.31 141 LYS A O 1
ATOM 1133 N N . TYR A 1 142 ? -13.992 -5.061 -3.285 1.00 92.00 142 TYR A N 1
ATOM 1134 C CA . TYR A 1 142 ? -14.389 -4.046 -4.262 1.00 92.00 142 TYR A CA 1
ATOM 1135 C C . TYR A 1 142 ? -13.394 -3.871 -5.414 1.00 92.00 142 TYR A C 1
ATOM 1137 O O . TYR A 1 142 ? -13.649 -3.061 -6.305 1.00 92.00 142 TYR A O 1
ATOM 1145 N N . ASN A 1 143 ? -12.299 -4.640 -5.442 1.00 89.62 143 ASN A N 1
ATOM 1146 C CA . ASN A 1 143 ? -11.424 -4.701 -6.610 1.00 89.62 143 ASN A CA 1
ATOM 1147 C C . ASN A 1 143 ? -12.083 -5.513 -7.736 1.00 89.62 143 ASN A C 1
ATOM 1149 O O . ASN A 1 143 ? -12.407 -6.686 -7.558 1.00 89.62 143 ASN A O 1
ATOM 1153 N N . GLY A 1 144 ? -12.241 -4.906 -8.911 1.00 85.00 144 GLY A N 1
ATOM 1154 C CA . GLY A 1 144 ? -12.760 -5.587 -10.093 1.00 85.00 144 GLY A CA 1
ATOM 1155 C C . GLY A 1 144 ? -13.197 -4.623 -11.189 1.00 85.00 144 GLY A C 1
ATOM 1156 O O . GLY A 1 144 ? -13.290 -3.420 -10.967 1.00 85.00 144 GLY A O 1
ATOM 1157 N N . TYR A 1 145 ? -13.503 -5.165 -12.369 1.00 78.12 145 TYR A N 1
ATOM 1158 C CA . TYR A 1 145 ? -13.885 -4.386 -13.555 1.00 78.12 145 TYR A CA 1
ATOM 1159 C C . TYR A 1 145 ? -15.148 -3.528 -13.344 1.00 78.12 145 TYR A C 1
ATOM 1161 O O . TYR A 1 145 ? -15.272 -2.443 -13.895 1.00 78.12 145 TYR A O 1
ATOM 1169 N N . THR A 1 146 ? -16.088 -3.979 -12.512 1.00 81.50 146 THR A N 1
ATOM 1170 C CA . THR A 1 146 ? -17.294 -3.211 -12.149 1.00 81.50 146 THR A CA 1
ATOM 1171 C C . THR A 1 146 ? -17.128 -2.398 -10.858 1.00 81.50 146 THR A C 1
ATOM 1173 O O . THR A 1 146 ? -18.106 -1.850 -10.356 1.00 81.50 146 THR A O 1
ATOM 1176 N N . GLY A 1 147 ? -15.921 -2.367 -10.287 1.00 87.88 147 GLY A N 1
ATOM 1177 C CA . GLY A 1 147 ? -15.585 -1.702 -9.028 1.00 87.88 147 GLY A CA 1
ATOM 1178 C C . GLY A 1 147 ? -14.320 -0.854 -9.159 1.00 87.88 147 GLY A C 1
ATOM 1179 O O . GLY A 1 147 ? -14.104 -0.186 -10.169 1.00 87.88 147 GLY A O 1
ATOM 1180 N N . TYR A 1 148 ? -13.473 -0.876 -8.132 1.00 91.50 148 TYR A N 1
ATOM 1181 C CA . TYR A 1 148 ? -12.202 -0.153 -8.116 1.00 91.50 148 TYR A CA 1
ATOM 1182 C C . TYR A 1 148 ? -11.108 -1.003 -8.757 1.00 91.50 148 TYR A C 1
ATOM 1184 O O . TYR A 1 148 ? -10.330 -1.655 -8.063 1.00 91.50 148 TYR A O 1
ATOM 1192 N N . TRP A 1 149 ? -11.085 -1.052 -10.089 1.00 91.50 149 TRP A N 1
ATOM 1193 C CA . TRP A 1 149 ? -10.145 -1.900 -10.816 1.00 91.50 149 TRP A CA 1
ATOM 1194 C C . TRP A 1 149 ? -8.687 -1.480 -10.573 1.00 91.50 149 TRP A C 1
ATOM 1196 O O . TRP A 1 149 ? -8.224 -0.440 -11.049 1.00 91.50 149 TRP A O 1
ATOM 1206 N N . ALA A 1 150 ? -7.969 -2.318 -9.829 1.00 92.25 150 ALA A N 1
ATOM 1207 C CA . ALA A 1 150 ? -6.570 -2.159 -9.462 1.00 92.25 150 ALA A CA 1
ATOM 1208 C C . ALA A 1 150 ? -5.730 -3.275 -10.119 1.00 92.25 150 ALA A C 1
ATOM 1210 O O . ALA A 1 150 ? -5.481 -4.318 -9.502 1.00 92.25 150 ALA A O 1
ATOM 1211 N N . PRO A 1 151 ? -5.321 -3.118 -11.393 1.00 90.25 151 PRO A N 1
ATOM 1212 C CA . PRO A 1 151 ? -4.517 -4.124 -12.086 1.00 90.25 151 PRO A CA 1
ATOM 1213 C C . PRO A 1 151 ? -3.181 -4.333 -11.370 1.00 90.25 151 PRO A C 1
ATOM 1215 O O . PRO A 1 151 ? -2.573 -3.374 -10.898 1.00 90.25 151 PRO A O 1
ATOM 1218 N N . GLY A 1 152 ? -2.723 -5.582 -11.298 1.00 91.56 152 GLY A N 1
ATOM 1219 C CA . GLY A 1 152 ? -1.502 -5.964 -10.582 1.00 91.56 152 GLY A CA 1
ATOM 1220 C C . GLY A 1 152 ? -1.719 -6.374 -9.123 1.00 91.56 152 GLY A C 1
ATOM 1221 O O . GLY A 1 152 ? -0.823 -6.972 -8.540 1.00 91.56 152 GLY A O 1
ATOM 1222 N N . LEU A 1 153 ? -2.905 -6.157 -8.536 1.00 94.50 153 LEU A N 1
ATOM 1223 C CA . LEU A 1 153 ? -3.192 -6.552 -7.145 1.00 94.50 153 LEU A CA 1
ATOM 1224 C C . LEU A 1 153 ? -3.052 -8.070 -6.901 1.00 94.50 153 LEU A C 1
ATOM 1226 O O . LEU A 1 153 ? -2.692 -8.519 -5.812 1.00 94.50 153 LEU A O 1
ATOM 1230 N N . ASP A 1 154 ? -3.334 -8.883 -7.913 1.00 94.06 154 ASP A N 1
ATOM 1231 C CA . ASP A 1 154 ? -3.190 -10.337 -7.824 1.00 94.06 154 ASP A CA 1
ATOM 1232 C C . ASP A 1 154 ? -1.781 -10.838 -8.184 1.00 94.06 154 ASP A C 1
ATOM 1234 O O . ASP A 1 154 ? -1.516 -12.027 -8.022 1.00 94.06 154 ASP A O 1
ATOM 1238 N N . ASN A 1 155 ? -0.869 -9.949 -8.590 1.00 94.88 155 ASN A N 1
ATOM 1239 C CA . ASN A 1 155 ? 0.527 -10.285 -8.870 1.00 94.88 155 ASN A CA 1
ATOM 1240 C C . ASN A 1 155 ? 1.352 -10.256 -7.581 1.00 94.88 155 ASN A C 1
ATOM 1242 O O . ASN A 1 155 ? 1.057 -9.473 -6.675 1.00 94.88 155 ASN A O 1
ATOM 1246 N N . ASP A 1 156 ? 2.407 -11.066 -7.523 1.00 94.69 156 ASP A N 1
ATOM 1247 C CA . ASP A 1 156 ? 3.405 -11.062 -6.451 1.00 94.69 156 ASP A CA 1
ATOM 1248 C C . ASP A 1 156 ? 4.629 -10.222 -6.830 1.00 94.69 156 ASP A C 1
ATOM 1250 O O . ASP A 1 156 ? 5.030 -10.185 -7.995 1.00 94.69 156 ASP A O 1
ATOM 1254 N N . MET A 1 157 ? 5.244 -9.576 -5.834 1.00 95.81 157 MET A N 1
ATOM 1255 C CA . MET A 1 157 ? 6.569 -8.978 -6.007 1.00 95.81 157 MET A CA 1
ATOM 1256 C C . MET A 1 157 ? 7.566 -10.057 -6.452 1.00 95.81 157 MET A C 1
ATOM 1258 O O . MET A 1 157 ? 7.689 -11.110 -5.827 1.00 95.81 157 MET A O 1
ATOM 1262 N N . ASN A 1 158 ? 8.292 -9.778 -7.529 1.00 94.00 158 ASN A N 1
ATOM 1263 C CA . ASN A 1 158 ? 9.178 -10.694 -8.226 1.00 94.00 158 ASN A CA 1
ATOM 1264 C C . ASN A 1 158 ? 10.555 -10.044 -8.421 1.00 94.00 158 ASN A C 1
ATOM 1266 O O . ASN A 1 158 ? 10.695 -9.010 -9.076 1.00 94.00 158 ASN A O 1
ATOM 1270 N N . ASP A 1 159 ? 11.593 -10.672 -7.878 1.00 91.44 159 ASP A N 1
ATOM 1271 C CA . ASP A 1 159 ? 12.980 -10.200 -7.945 1.00 91.44 159 ASP A CA 1
ATOM 1272 C C . ASP A 1 159 ? 13.638 -10.393 -9.326 1.00 91.44 159 ASP A C 1
ATOM 1274 O O . ASP A 1 159 ? 14.731 -9.874 -9.582 1.00 91.44 159 ASP A O 1
ATOM 1278 N N . ASN A 1 160 ? 12.962 -11.090 -10.245 1.00 92.38 160 ASN A N 1
ATOM 1279 C CA . ASN A 1 160 ? 13.339 -11.144 -11.656 1.00 92.38 160 ASN A CA 1
ATOM 1280 C C . ASN A 1 160 ? 12.973 -9.857 -12.404 1.00 92.38 160 ASN A C 1
ATOM 1282 O O . ASN A 1 160 ? 13.598 -9.546 -13.418 1.00 92.38 160 ASN A O 1
ATOM 1286 N N . ILE A 1 161 ? 12.003 -9.088 -11.900 1.00 88.56 161 ILE A N 1
ATOM 1287 C CA . ILE A 1 161 ? 11.684 -7.762 -12.423 1.00 88.56 161 ILE A CA 1
ATOM 1288 C C . ILE A 1 161 ? 12.633 -6.779 -11.748 1.00 88.56 161 ILE A C 1
ATOM 1290 O O . ILE A 1 161 ? 12.396 -6.320 -10.631 1.00 88.56 161 ILE A O 1
ATOM 1294 N N . LYS A 1 162 ? 13.740 -6.493 -12.430 1.00 90.06 162 LYS A N 1
ATOM 1295 C CA . LYS A 1 162 ? 14.813 -5.623 -11.944 1.00 90.06 162 LYS A CA 1
ATOM 1296 C C . LYS A 1 162 ? 14.670 -4.223 -12.527 1.00 90.06 162 LYS A C 1
ATOM 1298 O O . LYS A 1 162 ? 14.134 -4.091 -13.629 1.00 90.06 162 LYS A O 1
ATOM 1303 N N . PRO A 1 163 ? 15.141 -3.184 -11.821 1.00 85.81 163 PRO A N 1
ATOM 1304 C CA . PRO A 1 163 ? 15.233 -1.876 -12.430 1.00 85.81 163 PRO A CA 1
ATOM 1305 C C . PRO A 1 163 ? 16.243 -1.906 -13.568 1.00 85.81 163 PRO A C 1
ATOM 1307 O O . PRO A 1 163 ? 17.303 -2.532 -13.468 1.00 85.81 163 PRO A O 1
ATOM 1310 N N . GLU A 1 164 ? 15.914 -1.205 -14.638 1.00 79.00 164 GLU A N 1
ATOM 1311 C CA . GLU A 1 164 ? 16.841 -0.971 -15.728 1.00 79.00 164 GLU A CA 1
ATOM 1312 C C . GLU A 1 164 ? 17.747 0.219 -15.390 1.00 79.00 164 GLU A C 1
ATOM 1314 O O . GLU A 1 164 ? 17.335 1.147 -14.680 1.00 79.00 164 GLU A O 1
ATOM 1319 N N . PRO A 1 165 ? 19.013 0.201 -15.842 1.00 70.56 165 PRO A N 1
ATOM 1320 C CA . PRO A 1 165 ? 19.877 1.357 -15.688 1.00 70.56 165 PRO A CA 1
ATOM 1321 C C . PRO A 1 165 ? 19.261 2.576 -16.399 1.00 70.56 165 PRO A C 1
ATOM 1323 O O . PRO A 1 165 ? 18.540 2.412 -17.386 1.00 70.56 165 PRO A O 1
ATOM 1326 N N . PRO A 1 166 ? 19.565 3.806 -15.941 1.00 63.56 166 PRO A N 1
ATOM 1327 C CA . PRO A 1 166 ? 19.189 5.004 -16.680 1.00 63.56 166 PRO A CA 1
ATOM 1328 C C . PRO A 1 166 ? 19.683 4.897 -18.124 1.00 63.56 166 PRO A C 1
ATOM 1330 O O . PRO A 1 166 ? 20.814 4.456 -18.351 1.00 63.56 166 PRO A O 1
ATOM 1333 N N . LEU A 1 167 ? 18.879 5.350 -19.088 1.00 60.78 167 LEU A N 1
ATOM 1334 C CA . LEU A 1 167 ? 19.375 5.536 -20.450 1.00 60.78 167 LEU A CA 1
ATOM 1335 C C . LEU A 1 167 ? 20.562 6.489 -20.423 1.00 60.78 167 LEU A C 1
ATOM 1337 O O . LEU A 1 167 ? 20.462 7.590 -19.880 1.00 60.78 167 LEU A O 1
ATOM 1341 N N . ASP A 1 168 ? 21.656 6.081 -21.055 1.00 61.19 168 ASP A N 1
ATOM 1342 C CA . ASP A 1 168 ? 22.738 6.992 -21.385 1.00 61.19 168 ASP A CA 1
ATOM 1343 C C . ASP A 1 168 ? 22.252 7.925 -22.511 1.00 61.19 168 ASP A C 1
ATOM 1345 O O . ASP A 1 168 ? 21.986 7.449 -23.622 1.00 61.19 168 ASP A O 1
ATOM 1349 N N . PRO A 1 169 ? 22.130 9.246 -22.275 1.00 55.00 169 PRO A N 1
ATOM 1350 C CA . PRO A 1 169 ? 21.702 10.189 -23.306 1.00 55.00 169 PRO A CA 1
ATOM 1351 C C . PRO A 1 169 ? 22.619 10.188 -24.539 1.00 55.00 169 PRO A C 1
ATOM 1353 O O . PRO A 1 169 ? 22.201 10.638 -25.604 1.00 55.00 169 P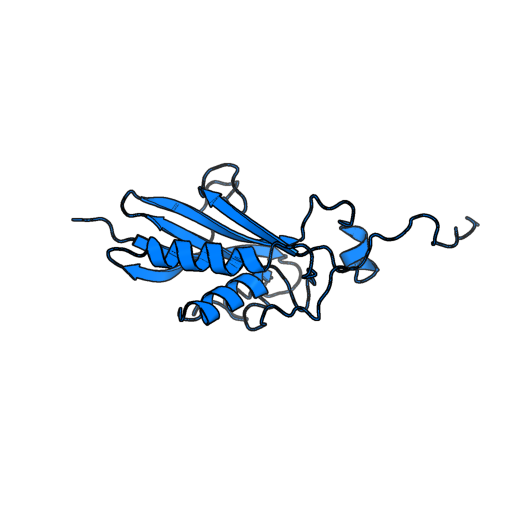RO A O 1
ATOM 1356 N N . LEU A 1 170 ? 23.857 9.694 -24.408 1.00 57.44 170 LEU A N 1
ATOM 1357 C CA . LEU A 1 170 ? 24.853 9.621 -25.478 1.00 57.44 170 LEU A CA 1
ATOM 1358 C C . LEU A 1 170 ? 24.742 8.358 -26.346 1.00 57.44 170 LEU A C 1
ATOM 1360 O O . LEU A 1 170 ? 25.424 8.273 -27.365 1.00 57.44 170 LEU A O 1
ATOM 1364 N N . GLN A 1 171 ? 23.895 7.388 -25.985 1.00 53.88 171 GLN A N 1
ATOM 1365 C CA . GLN A 1 171 ? 23.696 6.161 -26.771 1.00 53.88 171 GLN A CA 1
ATOM 1366 C C . GLN A 1 171 ? 22.594 6.274 -27.831 1.00 53.88 171 GLN A C 1
ATOM 1368 O O . GLN A 1 171 ? 22.398 5.345 -28.616 1.00 53.88 171 GLN A O 1
ATOM 1373 N N . PHE A 1 172 ? 21.897 7.408 -27.912 1.00 53.59 172 PHE A N 1
ATOM 1374 C CA . PHE A 1 172 ? 20.961 7.647 -29.003 1.00 53.59 172 PHE A CA 1
ATOM 1375 C C . PHE A 1 172 ? 21.715 8.125 -30.248 1.00 53.59 172 PHE A C 1
ATOM 1377 O O . PHE A 1 172 ? 22.437 9.123 -30.167 1.00 53.59 172 PHE A O 1
ATOM 1384 N N . PRO A 1 173 ? 21.531 7.492 -31.425 1.00 49.22 173 PRO A N 1
ATOM 1385 C CA . PRO A 1 173 ? 21.924 8.134 -32.664 1.00 49.22 173 PRO A CA 1
ATOM 1386 C C . PRO A 1 173 ? 21.142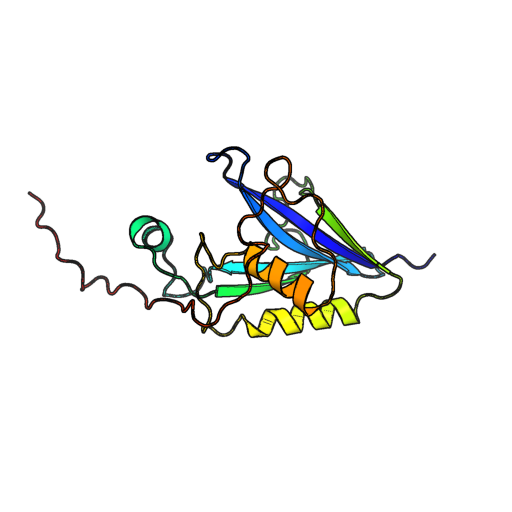 9.443 -32.746 1.00 49.22 173 PRO A C 1
ATOM 1388 O O . PRO A 1 173 ? 19.910 9.454 -32.773 1.00 49.22 173 PRO A O 1
ATOM 1391 N N . ILE A 1 174 ? 21.866 10.559 -32.736 1.00 53.28 174 ILE A N 1
ATOM 1392 C CA . ILE A 1 174 ? 21.309 11.863 -33.062 1.00 53.28 174 ILE A CA 1
ATOM 1393 C C . ILE A 1 174 ? 20.781 11.709 -34.487 1.00 53.28 174 ILE A C 1
ATOM 1395 O O . ILE A 1 174 ? 21.569 11.694 -35.432 1.00 53.28 174 ILE A O 1
ATOM 1399 N N . PHE A 1 175 ? 19.471 11.518 -34.658 1.00 47.97 175 PHE A N 1
ATOM 1400 C CA . PHE A 1 175 ? 18.877 11.598 -35.984 1.00 47.97 175 PHE A CA 1
ATOM 1401 C C . PHE A 1 175 ? 19.213 12.996 -36.509 1.00 47.97 175 PHE A C 1
ATOM 1403 O O . PHE A 1 175 ? 18.831 13.981 -35.862 1.00 47.97 175 PHE A O 1
ATOM 1410 N N . PRO A 1 176 ? 19.976 13.123 -37.610 1.00 42.91 176 PRO A N 1
ATOM 1411 C CA . PRO A 1 176 ? 20.245 14.431 -38.169 1.00 42.91 176 PRO A CA 1
ATOM 1412 C C . PRO A 1 176 ? 18.893 15.055 -38.505 1.00 42.91 176 PRO A C 1
ATOM 1414 O O . PRO A 1 176 ? 18.071 14.440 -39.187 1.00 42.91 176 PRO A O 1
ATOM 1417 N N . ARG A 1 177 ? 18.640 16.252 -37.967 1.00 45.12 177 ARG A N 1
ATOM 1418 C CA . ARG A 1 177 ? 17.490 17.051 -38.391 1.00 45.12 177 ARG A CA 1
ATOM 1419 C C . ARG A 1 177 ? 17.641 17.275 -39.897 1.00 45.12 177 ARG A C 1
ATOM 1421 O O . ARG A 1 177 ? 18.662 17.822 -40.313 1.00 45.12 177 ARG A O 1
ATOM 1428 N N . GLN A 1 178 ? 16.673 16.787 -40.670 1.00 51.44 178 GLN A N 1
ATOM 1429 C CA . GLN A 1 178 ? 16.476 17.206 -42.057 1.00 51.44 178 GLN A CA 1
ATOM 1430 C C . GLN A 1 178 ? 15.898 18.619 -42.088 1.00 51.44 178 GLN A C 1
ATOM 1432 O O . GLN A 1 178 ? 15.131 18.955 -41.153 1.00 51.44 178 GLN A O 1
#

Radius of gyration: 17.9 Å; Cα contacts (8 Å, |Δi|>4): 362; chains: 1; bounding box: 42×32×67 Å

Mean predicted aligned error: 7.11 Å

Sequence (178 aa):
MAATERIEIGYKLVSKKDYPGFYHTYFIYTDKNGKKYFLRGGPDESSRAYSLVSDKLFGIKNPFKVESGEYRDGSPDYPLDGKEYPSEIIKQGKDLSKKWDDMVNGANKYNNGKYGYDASEQNCNTLTGTILRENGLPKPKYNGYTGYWAPGLDNDMNDNIKPEPPLDPLQFPIFPRQ

Foldseek 3Di:
DQAKKFKKWFWDFDDVPDPPGATFIWIWIQDSVRWIKIKWKAAPCVDPQDDPVCCVPPVFFGQIAIDMDTADPPDPPRDPVNDGGDMDTQDIGSDCPVVVVVLSVVLCVSHPQLATDRPQARHGLQSVLQSCVVSVIDDDPQDDNVGRPHHNNPHHGDSVRHGDGRDDPVPDDPPPDD

Solvent-accessible surface area (backbone atoms only — not comparable to full-atom values): 10028 Å² total; per-residue (Å²): 129,84,48,67,13,37,36,26,42,35,46,43,80,74,44,73,89,57,83,78,27,40,29,46,39,30,41,36,36,32,43,62,83,69,53,41,28,34,42,38,38,36,63,30,77,84,43,90,46,45,47,83,64,39,40,76,76,69,68,46,19,25,34,24,32,56,50,70,49,70,52,43,92,91,31,88,94,47,56,91,84,73,56,82,62,57,69,44,82,62,45,75,37,83,75,46,66,70,60,50,51,52,44,53,58,57,49,50,70,52,47,68,62,52,26,19,22,33,90,84,58,40,30,28,18,6,48,50,31,34,49,28,59,79,69,74,46,63,78,74,84,56,58,33,81,94,47,54,20,37,78,27,32,90,32,65,81,51,76,85,44,43,38,48,78,53,82,61,84,82,76,55,82,78,74,76,83,128

Secondary structure (DSSP, 8-state):
-PPPEEEEEEEEEEESSSTT-EEEEEEEEE-TTS-EEEEEEEE-TTSTT--HHHHHHH---EEEEEEEEE-STTSTT--TTS-PPPEEEEEEES--HHHHHHHHHHHHTT-SS-SEEBTTTB-HHHHHHHHHHHTTPPPPSS-STTS---TTTTSPP-TTSPPPPPP-GGGS--PPP-